Protein AF-A0A9W7ZGU9-F1 (afdb_monomer_lite)

Radius of gyration: 27.53 Å; chains: 1; bounding box: 118×55×58 Å

Secondary structure (DSSP, 8-state):
------------PPPPPTTPPPBSSSTT-B--HHHHHHHHHHHHHHTT--HHHHHHHHSGGGS-HHHHHHHHHHS-TTS-HHHHHHHHHHHH--HHHHHHHHHHHHT--PPTT--HHHHHHHHHHHHHHHT--TT-HHHHHHHHHHS-HHHHHHHHHHHHTTS-----HHHHHHHHTTSPPP---TTS---PPP-----------------

Structure (mmCIF, N/CA/C/O backbone):
data_AF-A0A9W7ZGU9-F1
#
_entry.id   AF-A0A9W7ZGU9-F1
#
loop_
_atom_site.group_PDB
_atom_site.id
_atom_site.type_symbol
_atom_site.label_atom_id
_atom_site.label_alt_id
_atom_site.label_comp_id
_atom_site.label_asym_id
_atom_site.label_entity_id
_atom_site.label_seq_id
_atom_site.pdbx_PDB_ins_code
_atom_site.Cartn_x
_atom_site.Cartn_y
_atom_site.Cartn_z
_atom_site.occupancy
_atom_site.B_iso_or_equiv
_atom_site.auth_seq_id
_atom_site.auth_comp_id
_atom_site.auth_asym_id
_atom_site.auth_atom_id
_atom_site.pdbx_PDB_model_num
ATOM 1 N N . MET A 1 1 ? 56.598 -22.691 -16.204 1.00 38.16 1 MET A N 1
ATOM 2 C CA . MET A 1 1 ? 56.227 -21.290 -15.918 1.00 38.16 1 MET A CA 1
ATOM 3 C C . MET A 1 1 ? 54.726 -21.185 -16.106 1.00 38.16 1 MET A C 1
ATOM 5 O O . MET A 1 1 ? 54.260 -21.088 -17.232 1.00 38.16 1 MET A O 1
ATOM 9 N N . SER A 1 2 ? 53.987 -21.353 -15.014 1.00 43.91 2 SER A N 1
ATOM 10 C CA . SER A 1 2 ? 52.523 -21.367 -14.991 1.00 43.91 2 SER A CA 1
ATOM 11 C C . SER A 1 2 ? 52.041 -20.054 -14.395 1.00 43.91 2 SER A C 1
ATOM 13 O O . SER A 1 2 ? 52.532 -19.663 -13.340 1.00 43.91 2 SER A O 1
ATOM 15 N N . GLY A 1 3 ? 51.098 -19.385 -15.054 1.00 39.81 3 GLY A N 1
ATOM 16 C CA . GLY A 1 3 ? 50.518 -18.153 -14.526 1.00 39.81 3 GLY A CA 1
ATOM 17 C C . GLY A 1 3 ? 49.767 -17.330 -15.563 1.00 39.81 3 GLY A C 1
ATOM 18 O O . GLY A 1 3 ? 50.104 -16.174 -15.778 1.00 39.81 3 GLY A O 1
ATOM 19 N N . GLN A 1 4 ? 48.755 -17.906 -16.210 1.00 38.16 4 GLN A N 1
ATOM 20 C CA . GLN A 1 4 ? 47.698 -17.115 -16.841 1.00 38.16 4 GLN A CA 1
ATOM 21 C C . GLN A 1 4 ? 46.359 -17.587 -16.287 1.00 38.16 4 GLN A C 1
ATOM 23 O O . GLN A 1 4 ? 45.779 -18.568 -16.740 1.00 38.16 4 GLN A O 1
ATOM 28 N N . SER A 1 5 ? 45.887 -16.897 -15.258 1.00 48.75 5 SER A N 1
ATOM 29 C CA . SER A 1 5 ? 44.493 -16.932 -14.846 1.00 48.75 5 SER A CA 1
ATOM 30 C C . SER A 1 5 ? 44.183 -15.580 -14.238 1.00 48.75 5 SER A C 1
ATOM 32 O O . SER A 1 5 ? 44.824 -15.223 -13.257 1.00 48.75 5 SER A O 1
ATOM 34 N N . GLN A 1 6 ? 43.268 -14.845 -14.871 1.00 45.31 6 GLN A N 1
ATOM 35 C CA . GLN A 1 6 ? 42.333 -13.874 -14.283 1.00 45.31 6 GLN A CA 1
ATOM 36 C C . GLN A 1 6 ? 41.963 -12.807 -15.315 1.00 45.31 6 GLN A C 1
ATOM 38 O O . GLN A 1 6 ? 42.408 -11.683 -15.209 1.00 45.31 6 GLN A O 1
ATOM 43 N N . TYR A 1 7 ? 41.121 -13.156 -16.290 1.00 40.16 7 TYR A N 1
ATOM 44 C CA . TYR A 1 7 ? 40.153 -12.218 -16.877 1.00 40.16 7 TYR A CA 1
ATOM 45 C C . TYR A 1 7 ? 38.968 -13.031 -17.409 1.00 40.16 7 TYR A C 1
ATOM 47 O O . TYR A 1 7 ? 38.786 -13.243 -18.604 1.00 40.16 7 TYR A O 1
ATOM 55 N N . ARG A 1 8 ? 38.161 -13.556 -16.486 1.00 41.88 8 ARG A N 1
ATOM 56 C CA . ARG A 1 8 ? 36.760 -13.899 -16.760 1.00 41.88 8 ARG A CA 1
ATOM 57 C C . ARG A 1 8 ? 35.913 -13.148 -15.753 1.00 41.88 8 ARG A C 1
ATOM 59 O O . ARG A 1 8 ? 35.371 -13.720 -14.814 1.00 41.88 8 ARG A O 1
ATOM 66 N N . GLU A 1 9 ? 35.831 -11.843 -15.956 1.00 44.09 9 GLU A N 1
ATOM 67 C CA . GLU A 1 9 ? 34.798 -11.031 -15.336 1.00 44.09 9 GLU A CA 1
ATOM 68 C C . GLU A 1 9 ? 33.494 -11.390 -16.051 1.00 44.09 9 GLU A C 1
ATOM 70 O O . GLU A 1 9 ? 33.166 -10.920 -17.140 1.00 44.09 9 GLU A O 1
ATOM 75 N N . THR A 1 10 ? 32.822 -12.407 -15.516 1.00 45.53 10 THR A N 1
ATOM 76 C CA . THR A 1 10 ? 31.547 -12.877 -16.038 1.00 45.53 10 THR A CA 1
ATOM 77 C C . THR A 1 10 ? 30.543 -11.743 -15.919 1.00 45.53 10 THR A C 1
ATOM 79 O O . THR A 1 10 ? 30.213 -11.335 -14.808 1.00 45.53 10 THR A O 1
ATOM 82 N N . ASN A 1 11 ? 30.043 -11.284 -17.065 1.00 45.62 11 ASN A N 1
ATOM 83 C CA . ASN A 1 11 ? 28.869 -10.437 -17.237 1.00 45.62 11 ASN A CA 1
ATOM 84 C C . ASN A 1 11 ? 27.633 -11.148 -16.635 1.00 45.62 11 ASN A C 1
ATOM 86 O O . ASN A 1 11 ? 26.812 -11.733 -17.345 1.00 45.62 11 ASN A O 1
ATOM 90 N N . ARG A 1 12 ? 27.563 -11.223 -15.299 1.00 57.84 12 ARG A N 1
ATOM 91 C CA . ARG A 1 12 ? 26.465 -11.842 -14.557 1.00 57.84 12 ARG A CA 1
ATOM 92 C C . ARG A 1 12 ? 25.283 -10.892 -14.634 1.00 57.84 12 ARG A C 1
ATOM 94 O O . ARG A 1 12 ? 25.155 -9.968 -13.841 1.00 57.84 12 ARG A O 1
ATOM 101 N N . ARG A 1 13 ? 24.418 -11.122 -15.621 1.00 69.50 13 ARG A N 1
ATOM 102 C CA . ARG A 1 13 ? 23.106 -10.478 -15.679 1.00 69.50 13 ARG A CA 1
ATOM 103 C C . ARG A 1 13 ? 22.379 -10.772 -14.370 1.00 69.50 13 ARG A C 1
ATOM 105 O O . ARG A 1 13 ? 22.168 -11.940 -14.050 1.00 69.50 13 ARG A O 1
ATOM 112 N N . VAL A 1 14 ? 21.975 -9.724 -13.653 1.00 78.25 14 VAL A N 1
ATOM 113 C CA . VAL A 1 14 ? 21.114 -9.868 -12.473 1.00 78.25 14 VAL A CA 1
ATOM 114 C C . VAL A 1 14 ? 19.851 -10.636 -12.897 1.00 78.25 14 VAL A C 1
ATOM 116 O O . VAL A 1 14 ? 19.245 -10.268 -13.921 1.00 78.25 14 VAL A O 1
ATOM 119 N N . PRO A 1 15 ? 19.501 -11.745 -12.218 1.00 84.12 15 PRO A N 1
ATOM 120 C CA . PRO A 1 15 ? 18.313 -12.524 -12.544 1.00 84.12 15 PRO A CA 1
ATOM 121 C C . PRO A 1 15 ? 17.050 -11.683 -12.333 1.00 84.12 15 PRO A C 1
ATOM 123 O O . PRO A 1 15 ? 17.063 -10.687 -11.616 1.00 84.12 15 PRO A O 1
ATOM 126 N N . VAL A 1 16 ? 15.956 -12.057 -12.996 1.00 85.75 16 VAL A N 1
ATOM 127 C CA . VAL A 1 16 ? 14.662 -11.400 -12.771 1.00 85.75 16 VAL A CA 1
ATOM 128 C C . VAL A 1 16 ? 14.192 -11.751 -11.356 1.00 85.75 16 VAL A C 1
ATOM 130 O O . VAL A 1 16 ? 14.119 -12.944 -11.050 1.00 85.75 16 VAL A O 1
ATOM 133 N N . PRO A 1 17 ? 13.869 -10.769 -10.495 1.00 87.69 17 PRO A N 1
ATOM 134 C CA . PRO A 1 17 ? 13.327 -11.066 -9.177 1.00 87.69 17 PRO A CA 1
ATOM 135 C C . PRO A 1 17 ? 12.013 -11.861 -9.287 1.00 87.69 17 PRO A C 1
ATOM 137 O O . PRO A 1 17 ? 11.159 -11.512 -10.104 1.00 87.69 17 PRO A O 1
ATOM 140 N N . PRO A 1 18 ? 11.816 -12.918 -8.480 1.00 80.56 18 PRO A N 1
ATOM 141 C CA . PRO A 1 18 ? 10.694 -13.845 -8.652 1.00 80.56 18 PRO A CA 1
ATOM 142 C C . PRO A 1 18 ? 9.321 -13.239 -8.317 1.00 80.56 18 PRO A C 1
ATOM 144 O O . PRO A 1 18 ? 8.311 -13.723 -8.812 1.00 80.56 18 PRO A O 1
ATOM 147 N N . ASN A 1 19 ? 9.276 -12.171 -7.512 1.00 86.44 19 ASN A N 1
ATOM 148 C CA . ASN A 1 19 ? 8.042 -11.605 -6.952 1.00 86.44 19 ASN A CA 1
ATOM 149 C C . ASN A 1 19 ? 7.784 -10.167 -7.424 1.00 86.44 19 ASN A C 1
ATOM 151 O O . ASN A 1 19 ? 7.419 -9.293 -6.635 1.00 86.44 19 ASN A O 1
ATOM 155 N N . LEU A 1 20 ? 8.022 -9.894 -8.707 1.00 92.12 20 LEU A N 1
ATOM 156 C CA . LEU A 1 20 ? 7.717 -8.585 -9.276 1.00 92.12 20 LEU A CA 1
ATOM 157 C C . LEU A 1 20 ? 6.193 -8.341 -9.310 1.00 92.12 20 LEU A C 1
ATOM 159 O O . LEU A 1 20 ? 5.450 -9.208 -9.777 1.00 92.12 20 LEU A O 1
ATOM 163 N N . PRO A 1 21 ? 5.707 -7.178 -8.834 1.00 93.88 21 PRO A N 1
ATOM 164 C CA . PRO A 1 21 ? 4.281 -6.865 -8.847 1.00 93.88 21 PRO A CA 1
ATOM 165 C C . PRO A 1 21 ? 3.776 -6.609 -10.271 1.00 93.88 21 PRO A C 1
ATOM 167 O O . PRO A 1 21 ? 4.529 -6.175 -11.140 1.00 93.88 21 PRO A O 1
ATOM 170 N N . ARG A 1 22 ? 2.474 -6.805 -10.494 1.00 93.88 22 ARG A N 1
ATOM 171 C CA . ARG A 1 22 ? 1.784 -6.416 -11.733 1.00 93.88 22 ARG A CA 1
ATOM 172 C C . ARG A 1 22 ? 0.993 -5.131 -11.516 1.00 93.88 22 ARG A C 1
ATOM 174 O O . ARG A 1 22 ? 0.320 -5.011 -10.495 1.00 93.88 22 ARG A O 1
ATOM 181 N N . PHE A 1 23 ? 1.037 -4.198 -12.462 1.00 91.88 23 PHE A N 1
ATOM 182 C CA . PHE A 1 23 ? 0.226 -2.978 -12.451 1.00 91.88 23 PHE A CA 1
ATOM 183 C C . PHE A 1 23 ? -0.976 -3.133 -13.381 1.00 91.88 23 PHE A C 1
ATOM 185 O O . PHE A 1 23 ? -0.783 -3.396 -14.558 1.00 91.88 23 PHE A O 1
ATOM 192 N N . CYS A 1 24 ? -2.204 -2.964 -12.887 1.00 84.44 24 CYS A N 1
ATOM 193 C CA . CYS A 1 24 ? -3.438 -2.964 -13.698 1.00 84.44 24 CYS A CA 1
ATOM 194 C C . CYS A 1 24 ? -3.658 -4.163 -14.660 1.00 84.44 24 CYS A C 1
ATOM 196 O O . CYS A 1 24 ? -4.519 -4.088 -15.534 1.00 84.44 24 CYS A O 1
ATOM 198 N N . GLU A 1 25 ? -2.921 -5.269 -14.506 1.00 83.38 25 GLU A N 1
ATOM 199 C CA . GLU A 1 25 ? -3.000 -6.459 -15.358 1.00 83.38 25 GLU A CA 1
ATOM 200 C C . GLU A 1 25 ? -3.038 -7.748 -14.524 1.00 83.38 25 GLU A C 1
ATOM 202 O O . GLU A 1 25 ? -2.087 -8.068 -13.807 1.00 83.38 25 GLU A O 1
ATOM 207 N N . GLY A 1 26 ? -4.134 -8.503 -14.635 1.00 78.12 26 GLY A N 1
ATOM 208 C CA . GLY A 1 26 ? -4.336 -9.770 -13.926 1.00 78.12 26 GLY A CA 1
ATOM 209 C C . GLY A 1 26 ? -5.133 -9.651 -12.621 1.00 78.12 26 GLY A C 1
ATOM 210 O O . GLY A 1 26 ? -5.511 -8.562 -12.187 1.00 78.12 26 GLY A O 1
ATOM 211 N N . GLN A 1 27 ? -5.418 -10.805 -12.014 1.00 72.38 27 GLN A N 1
ATOM 212 C CA . GLN A 1 27 ? -6.331 -10.935 -10.871 1.00 72.38 27 GLN A CA 1
ATOM 213 C C . GLN A 1 27 ? -5.770 -10.336 -9.567 1.00 72.38 27 GLN A C 1
ATOM 215 O O . GLN A 1 27 ? -6.539 -9.801 -8.775 1.00 72.38 27 GLN A O 1
ATOM 220 N N . ASP A 1 28 ? -4.442 -10.315 -9.410 1.00 80.25 28 ASP A N 1
ATOM 221 C CA . ASP A 1 28 ? -3.736 -9.785 -8.230 1.00 80.25 28 ASP A CA 1
ATOM 222 C C . ASP A 1 28 ? -2.943 -8.503 -8.536 1.00 80.25 28 ASP A C 1
ATOM 224 O O . ASP A 1 28 ? -1.902 -8.218 -7.935 1.00 80.25 28 ASP A O 1
ATOM 228 N N . CYS A 1 29 ? -3.399 -7.726 -9.522 1.00 85.12 29 CYS A N 1
ATOM 229 C CA . CYS A 1 29 ? -2.708 -6.507 -9.915 1.00 85.12 29 CYS A CA 1
ATOM 230 C C . CYS A 1 29 ? -2.888 -5.367 -8.909 1.00 85.12 29 CYS A C 1
ATOM 232 O O . CYS A 1 29 ? -3.947 -5.161 -8.312 1.00 85.12 29 CYS A O 1
ATOM 234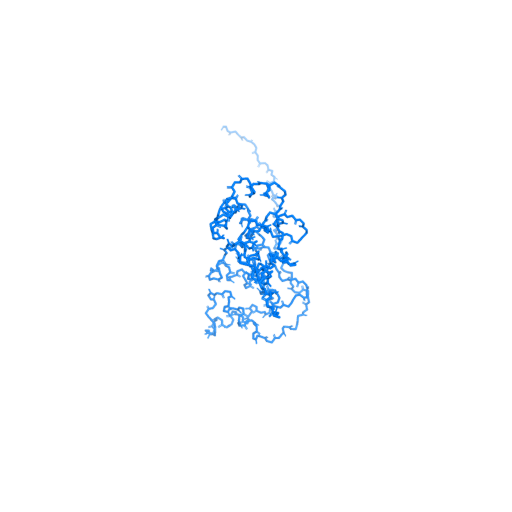 N N . VAL A 1 30 ? -1.835 -4.568 -8.766 1.00 87.00 30 VAL A N 1
ATOM 235 C CA . VAL A 1 30 ? -1.866 -3.315 -8.023 1.00 87.00 30 VAL A CA 1
ATOM 236 C C . VAL A 1 30 ? -2.431 -2.233 -8.936 1.00 87.00 30 VAL A C 1
ATOM 238 O O . VAL A 1 30 ? -1.942 -2.040 -10.049 1.00 87.00 30 VAL A O 1
ATOM 241 N N . LYS A 1 31 ? -3.472 -1.538 -8.475 1.00 84.69 31 LYS A N 1
ATOM 242 C CA . LYS A 1 31 ? -4.107 -0.436 -9.218 1.00 84.69 31 LYS A CA 1
ATOM 243 C C . LYS A 1 31 ? -3.562 0.930 -8.826 1.00 84.69 31 LYS A C 1
ATOM 245 O O . LYS A 1 31 ? -3.525 1.833 -9.650 1.00 84.69 31 LYS A O 1
ATOM 250 N N . ASP A 1 32 ? -3.143 1.067 -7.572 1.00 85.50 32 ASP A N 1
ATOM 251 C CA . ASP A 1 32 ? -2.556 2.302 -7.075 1.00 85.50 32 ASP A CA 1
ATOM 252 C C . ASP A 1 32 ? -1.087 2.419 -7.539 1.00 85.50 32 ASP A C 1
ATOM 254 O O . ASP A 1 32 ? -0.275 1.527 -7.256 1.00 85.50 32 ASP A O 1
ATOM 258 N N . PRO A 1 33 ? -0.713 3.487 -8.266 1.00 90.25 33 PRO A N 1
ATOM 259 C CA . PRO A 1 33 ? 0.638 3.634 -8.807 1.00 90.25 33 PRO A CA 1
ATOM 260 C C . PRO A 1 33 ? 1.698 3.827 -7.711 1.00 90.25 33 PRO A C 1
ATOM 262 O O . PRO A 1 33 ? 2.851 3.420 -7.887 1.00 90.25 33 PRO A O 1
ATOM 265 N N . THR A 1 34 ? 1.329 4.403 -6.564 1.00 89.88 34 THR A N 1
ATOM 266 C CA . THR A 1 34 ? 2.251 4.645 -5.444 1.00 89.88 34 THR A CA 1
ATOM 267 C C . THR A 1 34 ? 2.617 3.340 -4.741 1.00 89.88 34 THR A C 1
ATOM 269 O O . THR A 1 34 ? 3.797 3.072 -4.475 1.00 89.88 34 THR A O 1
ATOM 272 N N . GLU A 1 35 ? 1.621 2.501 -4.478 1.00 89.12 35 GLU A N 1
ATOM 273 C CA . GLU A 1 35 ? 1.773 1.173 -3.901 1.00 89.12 35 GLU A CA 1
ATOM 274 C C . GLU A 1 35 ? 2.528 0.251 -4.859 1.00 89.12 35 GLU A C 1
ATOM 276 O O . GLU A 1 35 ? 3.445 -0.465 -4.447 1.00 89.12 35 GLU A O 1
ATOM 281 N N . PHE A 1 36 ? 2.232 0.327 -6.160 1.00 93.75 36 PHE A N 1
ATOM 282 C CA . PHE A 1 36 ? 2.942 -0.441 -7.179 1.00 93.75 36 PHE A CA 1
ATOM 283 C C . PHE A 1 36 ? 4.452 -0.165 -7.146 1.00 93.75 36 PHE A C 1
ATOM 285 O O . PHE A 1 36 ? 5.241 -1.103 -7.011 1.00 93.75 36 PHE A O 1
ATOM 292 N N . PHE A 1 37 ? 4.873 1.107 -7.172 1.00 94.88 37 PHE A N 1
ATOM 293 C CA . PHE A 1 37 ? 6.296 1.467 -7.094 1.00 94.88 37 PHE A CA 1
ATOM 294 C C . PHE A 1 37 ? 6.943 1.080 -5.762 1.00 94.88 37 PHE A C 1
ATOM 296 O O . PHE A 1 37 ? 8.138 0.774 -5.715 1.00 94.88 37 PHE A O 1
ATOM 303 N N . THR A 1 38 ? 6.169 1.071 -4.677 1.00 94.00 38 THR A N 1
ATOM 304 C CA . THR A 1 38 ? 6.648 0.645 -3.358 1.00 94.00 38 THR A CA 1
ATOM 305 C C . THR A 1 38 ? 6.940 -0.855 -3.343 1.00 94.00 38 THR A C 1
ATOM 307 O O . THR A 1 38 ? 8.037 -1.257 -2.941 1.00 94.00 38 THR A O 1
ATOM 310 N N . ARG A 1 39 ? 6.024 -1.686 -3.856 1.00 94.56 39 ARG A N 1
ATOM 311 C CA . ARG A 1 39 ? 6.245 -3.135 -4.007 1.00 94.56 39 ARG A CA 1
ATOM 312 C C . ARG A 1 39 ? 7.356 -3.446 -4.999 1.00 94.56 39 ARG A C 1
ATOM 314 O O . ARG A 1 39 ? 8.201 -4.287 -4.713 1.00 94.56 39 ARG A O 1
ATOM 321 N N . PHE A 1 40 ? 7.395 -2.737 -6.124 1.00 95.94 40 PHE A N 1
ATOM 322 C CA . PHE A 1 40 ? 8.402 -2.931 -7.161 1.00 95.94 40 PHE A CA 1
ATOM 323 C C . PHE A 1 40 ? 9.808 -2.677 -6.612 1.00 95.94 40 PHE A C 1
ATOM 325 O O . PHE A 1 40 ? 10.676 -3.538 -6.725 1.00 95.94 40 PHE A O 1
ATOM 332 N N . ARG A 1 41 ? 10.013 -1.555 -5.905 1.00 95.50 41 ARG A N 1
ATOM 333 C CA . ARG A 1 41 ? 11.294 -1.251 -5.250 1.00 95.50 41 ARG A CA 1
ATOM 334 C C . ARG A 1 41 ? 11.703 -2.339 -4.257 1.00 95.50 41 ARG A C 1
ATOM 336 O O . ARG A 1 41 ? 12.857 -2.754 -4.257 1.00 95.50 41 ARG A O 1
ATOM 343 N N . ARG A 1 42 ? 10.771 -2.801 -3.415 1.00 94.94 42 ARG A N 1
ATOM 344 C CA . ARG A 1 42 ? 11.029 -3.877 -2.442 1.00 94.94 42 ARG A CA 1
ATOM 345 C C . ARG A 1 42 ? 11.437 -5.178 -3.135 1.00 94.94 42 ARG A C 1
ATOM 347 O O . ARG A 1 42 ? 12.380 -5.815 -2.686 1.00 94.94 42 ARG A O 1
ATOM 354 N N . ALA A 1 43 ? 10.771 -5.538 -4.232 1.00 94.56 43 ALA A N 1
ATOM 355 C CA . ALA A 1 43 ? 11.089 -6.734 -5.008 1.00 94.56 43 ALA A CA 1
ATOM 356 C C . ALA A 1 43 ? 12.474 -6.655 -5.671 1.00 94.56 43 ALA A C 1
ATOM 358 O O . ALA A 1 43 ? 13.190 -7.652 -5.683 1.00 94.56 43 ALA A O 1
ATOM 359 N N . LEU A 1 44 ? 12.873 -5.479 -6.173 1.00 93.69 44 LEU A N 1
ATOM 360 C CA . LEU A 1 44 ? 14.224 -5.268 -6.700 1.00 93.69 44 LEU A CA 1
ATOM 361 C C . LEU A 1 44 ? 15.288 -5.429 -5.609 1.00 93.69 44 LEU A C 1
ATOM 363 O O . LEU A 1 44 ? 16.207 -6.223 -5.777 1.00 93.69 44 LEU A O 1
ATOM 367 N N . ILE A 1 45 ? 15.111 -4.757 -4.466 1.00 93.25 45 ILE A N 1
ATOM 368 C CA . ILE A 1 45 ? 16.046 -4.841 -3.333 1.00 93.25 45 ILE A CA 1
ATOM 369 C C . ILE A 1 45 ? 16.158 -6.281 -2.816 1.00 93.25 45 ILE A C 1
ATOM 371 O O . ILE A 1 45 ? 17.259 -6.756 -2.573 1.00 93.25 45 ILE A O 1
ATOM 375 N N . ALA A 1 46 ? 15.037 -6.996 -2.689 1.00 91.44 46 ALA A N 1
ATOM 376 C CA . ALA A 1 46 ? 15.031 -8.393 -2.253 1.00 91.44 46 ALA A CA 1
ATOM 377 C C . ALA A 1 46 ? 15.708 -9.351 -3.252 1.00 91.44 46 ALA A C 1
ATOM 379 O O . ALA A 1 46 ? 16.087 -10.455 -2.874 1.00 91.44 46 ALA A O 1
ATOM 380 N N . GLY A 1 47 ? 15.827 -8.950 -4.520 1.00 89.31 47 GLY A N 1
ATOM 381 C CA . GLY A 1 47 ? 16.535 -9.685 -5.567 1.00 89.31 47 GLY A CA 1
ATOM 382 C C . GLY A 1 47 ? 17.957 -9.182 -5.827 1.00 89.31 47 GLY A C 1
ATOM 383 O O . GLY A 1 47 ? 18.472 -9.438 -6.914 1.00 89.31 47 GLY A O 1
ATOM 384 N N . ASP A 1 48 ? 18.550 -8.427 -4.893 1.00 88.75 48 ASP A N 1
ATOM 385 C CA . ASP A 1 48 ? 19.878 -7.803 -5.014 1.00 88.75 48 ASP A CA 1
ATOM 386 C C . ASP A 1 48 ? 20.042 -6.934 -6.279 1.00 88.75 48 ASP A C 1
ATOM 388 O O . ASP A 1 48 ? 21.133 -6.781 -6.835 1.00 88.75 48 ASP A O 1
ATOM 392 N N . ALA A 1 49 ? 18.939 -6.351 -6.756 1.00 90.56 49 ALA A N 1
ATOM 393 C CA . ALA A 1 49 ? 18.910 -5.445 -7.892 1.00 90.56 49 ALA A CA 1
ATOM 394 C C . ALA A 1 49 ? 18.762 -4.001 -7.404 1.00 90.56 49 ALA A C 1
ATOM 396 O O . ALA A 1 49 ? 17.750 -3.635 -6.806 1.00 90.56 49 ALA A O 1
ATOM 397 N N . ASP A 1 50 ? 19.748 -3.158 -7.710 1.00 91.31 50 ASP A N 1
ATOM 398 C CA . ASP A 1 50 ? 19.661 -1.721 -7.454 1.00 91.31 50 ASP A CA 1
ATOM 399 C C . ASP A 1 50 ? 18.520 -1.085 -8.284 1.00 91.31 50 ASP A C 1
ATOM 401 O O . ASP A 1 50 ? 18.562 -1.133 -9.523 1.00 91.31 50 ASP A O 1
ATOM 405 N N . PRO A 1 51 ? 17.498 -0.484 -7.640 1.00 93.06 51 PRO A N 1
ATOM 406 C CA . PRO A 1 51 ? 16.411 0.192 -8.335 1.00 93.06 51 PRO A CA 1
ATOM 407 C C . PRO A 1 51 ? 16.865 1.313 -9.2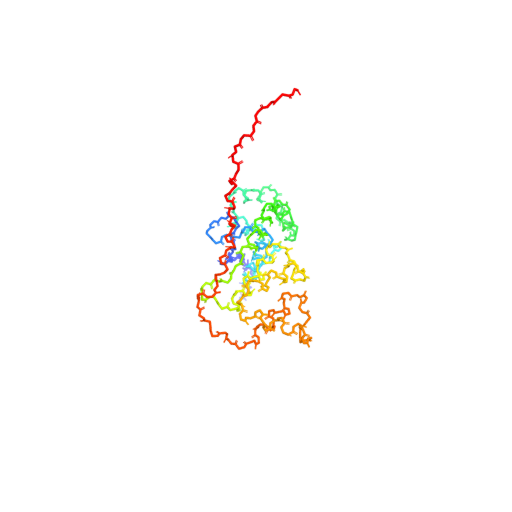65 1.00 93.06 51 PRO A C 1
ATOM 409 O O . PRO A 1 51 ? 16.236 1.489 -10.301 1.00 93.06 51 PRO A O 1
ATOM 412 N N . ASP A 1 52 ? 17.929 2.051 -8.947 1.00 93.06 52 ASP A N 1
ATOM 413 C CA . ASP A 1 52 ? 18.410 3.151 -9.792 1.00 93.06 52 ASP A CA 1
ATOM 414 C C . ASP A 1 52 ? 19.101 2.647 -11.068 1.00 93.06 52 ASP A C 1
ATOM 416 O O . ASP A 1 52 ? 19.143 3.359 -12.068 1.00 93.06 52 ASP A O 1
ATOM 420 N N . ILE A 1 53 ? 19.568 1.396 -11.072 1.00 90.44 53 ILE A N 1
ATOM 421 C CA . ILE A 1 53 ? 20.263 0.784 -12.214 1.00 90.44 53 ILE A CA 1
ATOM 422 C C . ILE A 1 53 ? 19.309 -0.066 -13.057 1.00 90.44 53 ILE A C 1
ATOM 424 O O . ILE A 1 53 ? 19.357 -0.043 -14.287 1.00 90.44 53 ILE A O 1
ATOM 428 N N . TYR A 1 54 ? 18.449 -0.857 -12.413 1.00 92.81 54 TYR A N 1
ATOM 429 C CA . TYR A 1 54 ? 17.736 -1.944 -13.086 1.00 92.81 54 TYR A CA 1
ATOM 430 C C . TYR A 1 54 ? 16.251 -1.687 -13.338 1.00 92.81 54 TYR A C 1
ATOM 432 O O . TYR A 1 54 ? 15.597 -2.524 -13.971 1.00 92.81 54 TYR A O 1
ATOM 440 N N . TRP A 1 55 ? 15.695 -0.551 -12.903 1.00 94.62 55 TRP A N 1
ATOM 441 C CA . TRP A 1 55 ? 14.271 -0.275 -13.104 1.00 94.62 55 TRP A CA 1
ATOM 442 C C . TRP A 1 55 ? 13.869 -0.337 -14.579 1.00 94.62 55 TRP A C 1
ATOM 444 O O . TRP A 1 55 ? 12.852 -0.944 -14.888 1.00 94.62 55 TRP A O 1
ATOM 454 N N . ALA A 1 56 ? 14.673 0.206 -15.500 1.00 93.69 56 ALA A N 1
ATOM 455 C CA . ALA A 1 56 ? 14.315 0.282 -16.920 1.00 93.69 56 ALA A CA 1
ATOM 456 C C . ALA A 1 56 ? 14.177 -1.104 -17.565 1.00 93.69 56 ALA A C 1
ATOM 458 O O . ALA A 1 56 ? 13.409 -1.286 -18.503 1.00 93.69 56 ALA A O 1
ATOM 459 N N . ARG A 1 57 ? 14.882 -2.103 -17.022 1.00 93.00 57 ARG A N 1
ATOM 460 C CA . ARG A 1 57 ? 14.801 -3.496 -17.468 1.00 93.00 57 ARG A CA 1
ATOM 461 C C . ARG A 1 57 ? 13.589 -4.225 -16.891 1.00 93.00 57 ARG A C 1
ATOM 463 O O . ARG A 1 57 ? 13.010 -5.068 -17.570 1.00 93.00 57 ARG A O 1
ATOM 470 N N . PHE A 1 58 ? 13.242 -3.962 -15.632 1.00 94.62 58 PHE A N 1
ATOM 471 C CA . PHE A 1 58 ? 12.214 -4.726 -14.919 1.00 94.62 58 PHE A CA 1
ATOM 472 C C . PHE A 1 58 ? 10.842 -4.046 -14.890 1.00 94.62 58 PHE A C 1
ATOM 474 O O . PHE A 1 58 ? 9.835 -4.718 -14.713 1.00 94.62 58 PHE A O 1
ATOM 481 N N . LEU A 1 59 ? 10.761 -2.734 -15.075 1.00 94.62 59 LEU A N 1
ATOM 482 C CA . LEU A 1 59 ? 9.492 -2.013 -15.045 1.00 94.62 59 LEU A CA 1
ATOM 483 C C . LEU A 1 59 ? 8.579 -2.382 -16.234 1.00 94.62 59 LEU A C 1
ATOM 485 O O . LEU A 1 59 ? 7.406 -2.652 -15.980 1.00 94.62 59 LEU A O 1
ATOM 489 N N . PRO A 1 60 ? 9.069 -2.495 -17.491 1.00 94.94 60 PRO A N 1
ATOM 490 C CA . PRO A 1 60 ? 8.220 -2.847 -18.636 1.00 94.94 60 PRO A CA 1
ATOM 491 C C . PRO A 1 60 ? 7.552 -4.222 -18.515 1.00 94.94 60 PRO A C 1
ATOM 493 O O . PRO A 1 60 ? 6.427 -4.402 -18.963 1.00 94.94 60 PRO A O 1
ATOM 496 N N . ILE A 1 61 ? 8.196 -5.189 -17.850 1.00 93.81 61 ILE A N 1
ATOM 497 C CA . ILE A 1 61 ? 7.620 -6.531 -17.650 1.00 93.81 61 ILE A CA 1
ATOM 498 C C . ILE A 1 61 ? 6.536 -6.573 -16.567 1.00 93.81 61 ILE A C 1
ATOM 500 O O . ILE A 1 61 ? 5.860 -7.591 -16.440 1.00 93.81 61 ILE A O 1
ATOM 504 N N . CYS A 1 62 ? 6.382 -5.506 -15.780 1.00 94.31 62 CYS A N 1
ATOM 505 C CA . CYS A 1 62 ? 5.429 -5.413 -14.672 1.00 94.31 62 CYS A CA 1
ATOM 506 C C . CYS A 1 62 ? 4.119 -4.710 -15.056 1.00 94.31 62 CYS A C 1
ATOM 508 O O . CYS A 1 62 ? 3.221 -4.601 -14.223 1.00 94.31 62 CYS A O 1
ATOM 510 N N . VAL A 1 63 ? 4.012 -4.195 -16.281 1.00 93.31 63 VAL A N 1
ATOM 511 C CA . VAL A 1 63 ? 2.924 -3.314 -16.722 1.00 93.31 63 VAL A CA 1
ATOM 512 C C . VAL A 1 63 ? 2.322 -3.810 -18.051 1.00 93.31 63 VAL A C 1
ATOM 514 O O . VAL A 1 63 ? 2.998 -4.530 -18.784 1.00 93.31 63 VAL A O 1
ATOM 517 N N . PRO A 1 64 ? 1.090 -3.397 -18.408 1.00 92.38 64 PRO A N 1
ATOM 518 C CA . PRO A 1 64 ? 0.481 -3.696 -19.699 1.00 92.38 64 PRO A CA 1
ATOM 519 C C . PRO A 1 64 ? 1.351 -3.224 -20.865 1.00 92.38 64 PRO A C 1
ATOM 521 O O . PRO A 1 64 ? 2.018 -2.191 -20.771 1.00 92.38 64 PRO A O 1
ATOM 524 N N . SER A 1 65 ? 1.255 -3.907 -22.006 1.00 90.94 65 SER A N 1
ATOM 525 C CA . SER A 1 65 ? 2.058 -3.634 -23.212 1.00 90.94 65 SER A CA 1
ATOM 526 C C . SER A 1 65 ? 2.054 -2.165 -23.664 1.00 90.94 65 SER A C 1
ATOM 528 O O . SER A 1 65 ? 3.089 -1.633 -24.067 1.00 90.94 65 SER A O 1
ATOM 530 N N . VAL A 1 66 ? 0.915 -1.475 -23.547 1.00 88.06 66 VAL A N 1
ATOM 531 C CA . VAL A 1 66 ? 0.782 -0.045 -23.880 1.00 88.06 66 VAL A CA 1
ATOM 532 C C . VAL A 1 66 ? 1.642 0.830 -22.960 1.00 88.06 66 VAL A C 1
ATOM 534 O O . VAL A 1 66 ? 2.293 1.769 -23.418 1.00 88.06 66 VAL A O 1
ATOM 537 N N . ILE A 1 67 ? 1.674 0.515 -21.663 1.00 91.06 67 ILE A N 1
ATOM 538 C CA . ILE A 1 67 ? 2.481 1.237 -20.673 1.00 91.06 67 ILE A CA 1
ATOM 539 C C . ILE A 1 67 ? 3.959 0.867 -20.837 1.00 91.06 67 ILE A C 1
ATOM 541 O O . ILE A 1 67 ? 4.801 1.759 -20.800 1.00 91.06 67 ILE A O 1
ATOM 545 N N . ALA A 1 68 ? 4.273 -0.406 -21.095 1.00 93.56 68 ALA A N 1
ATOM 546 C CA . ALA A 1 68 ? 5.632 -0.868 -21.379 1.00 93.56 68 ALA A CA 1
ATOM 547 C C . ALA A 1 68 ? 6.239 -0.112 -22.571 1.00 93.56 68 ALA A C 1
ATOM 549 O O . ALA A 1 68 ? 7.307 0.480 -22.451 1.00 93.56 68 ALA A O 1
ATOM 550 N N . THR A 1 69 ? 5.487 -0.013 -23.671 1.00 93.06 69 THR A N 1
ATOM 551 C CA . THR A 1 69 ? 5.891 0.745 -24.865 1.00 93.06 69 THR A CA 1
ATOM 552 C C . THR A 1 69 ? 6.136 2.217 -24.535 1.00 93.06 69 THR A C 1
ATOM 554 O O . THR A 1 69 ? 7.102 2.817 -25.006 1.00 93.06 69 THR A O 1
ATOM 557 N N . TRP A 1 70 ? 5.280 2.832 -23.713 1.00 93.38 70 TRP A N 1
ATOM 558 C CA . TRP A 1 70 ? 5.485 4.213 -23.272 1.00 93.38 70 TRP A CA 1
ATOM 559 C C . TRP A 1 70 ? 6.783 4.369 -22.467 1.00 93.38 70 TRP A C 1
ATOM 561 O O . TRP A 1 70 ? 7.540 5.298 -22.742 1.00 93.38 70 TRP A O 1
ATOM 571 N N . ILE A 1 71 ? 7.073 3.455 -21.537 1.00 92.88 71 ILE A N 1
ATOM 572 C CA . ILE A 1 71 ? 8.318 3.471 -20.755 1.00 92.88 71 ILE A CA 1
ATOM 573 C C . ILE A 1 71 ? 9.526 3.368 -21.688 1.00 92.88 71 ILE A C 1
ATOM 575 O O . ILE A 1 71 ? 10.411 4.215 -21.640 1.00 92.88 71 ILE A O 1
ATOM 579 N N . GLU A 1 72 ? 9.539 2.372 -22.571 1.00 92.81 72 GLU A N 1
ATOM 580 C CA . GLU A 1 72 ? 10.674 2.079 -23.454 1.00 92.81 72 GLU A CA 1
ATOM 581 C C . GLU A 1 72 ? 10.943 3.190 -24.480 1.00 92.81 72 GLU A C 1
ATOM 583 O O . GLU A 1 72 ? 12.079 3.377 -24.908 1.00 92.81 72 GLU A O 1
ATOM 588 N N . THR A 1 73 ? 9.915 3.947 -24.874 1.00 91.44 73 THR A N 1
ATOM 589 C CA . THR A 1 73 ? 10.036 4.996 -25.903 1.00 91.44 73 THR A CA 1
ATOM 590 C C . THR A 1 73 ? 10.198 6.406 -25.346 1.00 91.44 73 THR A C 1
ATOM 592 O O . THR A 1 73 ? 10.671 7.291 -26.062 1.00 91.44 73 THR A O 1
ATOM 595 N N . ARG A 1 74 ? 9.763 6.665 -24.107 1.00 88.38 74 ARG A N 1
ATOM 596 C CA . ARG A 1 74 ? 9.705 8.024 -23.536 1.00 88.38 74 ARG A CA 1
ATOM 597 C C . ARG A 1 74 ? 10.530 8.199 -22.271 1.00 88.38 74 ARG A C 1
ATOM 599 O O . ARG A 1 74 ? 10.768 9.345 -21.889 1.00 88.38 74 ARG A O 1
ATOM 606 N N . CYS A 1 75 ? 10.937 7.119 -21.614 1.00 89.94 75 CYS A N 1
ATOM 607 C CA . CYS A 1 75 ? 11.736 7.190 -20.402 1.00 89.94 75 CYS A CA 1
ATOM 608 C C . CYS A 1 75 ? 13.188 6.829 -20.711 1.00 89.94 75 CYS A C 1
ATOM 610 O O . CYS A 1 75 ? 13.481 5.816 -21.336 1.00 89.94 75 CYS A O 1
ATOM 612 N N . ASP A 1 76 ? 14.102 7.675 -20.257 1.00 89.75 76 ASP A N 1
ATOM 613 C CA . ASP A 1 76 ? 15.535 7.449 -20.408 1.00 89.75 76 ASP A CA 1
ATOM 614 C C . ASP A 1 76 ? 16.027 6.553 -19.267 1.00 89.75 76 ASP A C 1
ATOM 616 O O . ASP A 1 76 ? 15.789 6.855 -18.096 1.00 89.75 76 ASP A O 1
ATOM 620 N N . SER A 1 77 ? 16.724 5.464 -19.599 1.00 88.88 77 SER A N 1
ATOM 621 C CA . SER A 1 77 ? 17.256 4.500 -18.629 1.00 88.88 77 SER A CA 1
ATOM 622 C C . SER A 1 77 ? 18.276 5.095 -17.652 1.00 88.88 77 SER A C 1
ATOM 624 O O . SER A 1 77 ? 18.553 4.477 -16.632 1.00 88.88 77 SER A O 1
ATOM 626 N N . SER A 1 78 ? 18.834 6.274 -17.945 1.00 89.88 78 SER A N 1
ATOM 627 C CA . SER A 1 78 ? 19.726 7.013 -17.042 1.00 89.88 78 SER A CA 1
ATOM 628 C C . SER A 1 78 ? 18.993 7.771 -15.929 1.00 89.88 78 SER A C 1
ATOM 630 O O . SER A 1 78 ? 19.629 8.327 -15.032 1.00 89.88 78 SER A O 1
ATOM 632 N N . TRP A 1 79 ? 17.659 7.845 -15.974 1.00 93.38 79 TRP A N 1
ATOM 633 C CA . TRP A 1 79 ? 16.895 8.509 -14.924 1.00 93.38 79 TRP A CA 1
ATOM 634 C C . TRP A 1 79 ? 16.981 7.752 -13.604 1.00 93.38 79 TRP A C 1
ATOM 636 O O . TRP A 1 79 ? 16.924 6.525 -13.566 1.00 93.38 79 TRP A O 1
ATOM 646 N N . SER A 1 80 ? 17.016 8.515 -12.511 1.00 94.38 80 SER A N 1
ATOM 647 C CA . 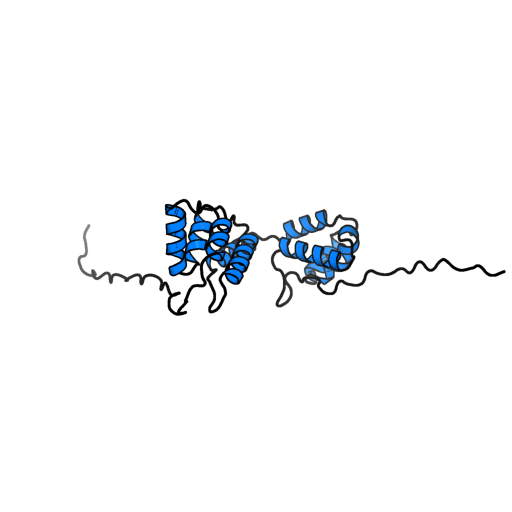SER A 1 80 ? 16.887 7.944 -11.177 1.00 94.38 80 SER A CA 1
ATOM 648 C C . SER A 1 80 ? 15.519 7.298 -10.984 1.00 94.38 80 SER A C 1
ATOM 650 O O . SER A 1 80 ? 14.499 7.751 -11.523 1.00 94.38 80 SER A O 1
ATOM 652 N N . PHE A 1 81 ? 15.486 6.284 -10.127 1.00 94.12 81 PHE A N 1
ATOM 653 C CA . PHE A 1 81 ? 14.275 5.586 -9.729 1.00 94.12 81 PHE A CA 1
ATOM 654 C C . PHE A 1 81 ? 13.221 6.556 -9.174 1.00 94.12 81 PHE A C 1
ATOM 656 O O . PHE A 1 81 ? 12.033 6.462 -9.483 1.00 94.12 81 PHE A O 1
ATOM 663 N N . THR A 1 82 ? 13.659 7.552 -8.401 1.00 94.88 82 THR A N 1
ATOM 664 C CA . THR A 1 82 ? 12.792 8.609 -7.861 1.00 94.88 82 THR A CA 1
ATOM 665 C C . THR A 1 82 ? 12.127 9.430 -8.965 1.00 94.88 82 THR A C 1
ATOM 667 O O . THR A 1 82 ? 10.939 9.745 -8.869 1.00 94.88 82 THR A O 1
ATOM 670 N N . LYS A 1 83 ? 12.863 9.761 -10.033 1.00 94.69 83 LYS A N 1
ATOM 671 C CA . LYS A 1 83 ? 12.331 10.548 -11.150 1.00 94.69 83 LYS A CA 1
ATOM 672 C C . LYS A 1 83 ? 11.278 9.767 -11.930 1.00 94.69 83 LYS A C 1
ATOM 674 O O . LYS A 1 83 ? 10.196 10.303 -12.170 1.00 94.69 83 LYS A O 1
ATOM 679 N N . ILE A 1 84 ? 11.561 8.513 -12.294 1.00 94.94 84 ILE A N 1
ATOM 680 C CA . ILE A 1 84 ? 10.583 7.686 -13.01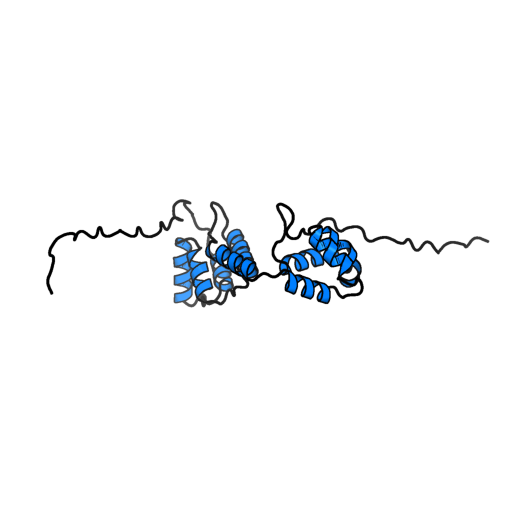6 1.00 94.94 84 ILE A CA 1
ATOM 681 C C . ILE A 1 84 ? 9.349 7.402 -12.157 1.00 94.94 84 ILE A C 1
ATOM 683 O O . ILE A 1 84 ? 8.233 7.508 -12.660 1.00 94.94 84 ILE A O 1
ATOM 687 N N . ARG A 1 85 ? 9.526 7.147 -10.853 1.00 95.06 85 ARG A N 1
ATOM 688 C CA . ARG A 1 85 ? 8.417 6.987 -9.905 1.00 95.06 85 ARG A CA 1
ATOM 689 C C . ARG A 1 85 ? 7.487 8.193 -9.937 1.00 95.06 85 ARG A C 1
ATOM 691 O O . ARG A 1 85 ? 6.281 8.014 -10.053 1.00 95.06 85 ARG A O 1
ATOM 698 N N . LYS A 1 86 ? 8.039 9.407 -9.852 1.00 93.50 86 LYS A N 1
ATOM 699 C CA . LYS A 1 86 ? 7.240 10.636 -9.884 1.00 93.50 86 LYS A CA 1
ATOM 700 C C . LYS A 1 86 ? 6.447 10.757 -11.187 1.00 93.50 86 LYS A C 1
ATOM 702 O O . LYS A 1 86 ? 5.237 10.892 -11.135 1.00 93.50 86 LYS A O 1
ATOM 707 N N . ILE A 1 87 ? 7.111 10.634 -12.338 1.00 92.44 87 ILE A N 1
ATOM 708 C CA . ILE A 1 87 ? 6.457 10.752 -13.655 1.00 92.44 87 ILE A CA 1
ATOM 709 C C . ILE A 1 87 ? 5.357 9.699 -13.833 1.00 92.44 87 ILE A C 1
ATOM 711 O O . ILE A 1 87 ? 4.314 9.983 -14.417 1.00 92.44 87 ILE A O 1
ATOM 715 N N . PHE A 1 88 ? 5.586 8.479 -13.347 1.00 92.62 88 PHE A N 1
ATOM 716 C CA . PHE A 1 88 ? 4.598 7.412 -13.420 1.00 92.62 88 PHE A CA 1
ATOM 717 C C . PHE A 1 88 ? 3.381 7.709 -12.541 1.00 92.62 88 PHE A C 1
ATOM 719 O O . PHE A 1 88 ? 2.255 7.587 -13.015 1.00 92.62 88 PHE A O 1
ATOM 726 N N . ILE A 1 89 ? 3.599 8.115 -11.287 1.00 91.31 89 ILE A N 1
ATOM 727 C CA . ILE A 1 89 ? 2.515 8.496 -10.375 1.00 91.31 89 ILE A CA 1
ATOM 728 C C . ILE A 1 89 ? 1.745 9.678 -10.967 1.00 91.31 89 ILE A C 1
ATOM 730 O O . ILE A 1 89 ? 0.549 9.551 -11.162 1.00 91.31 89 ILE A O 1
ATOM 734 N N . ASP A 1 90 ? 2.409 10.753 -11.391 1.00 89.06 90 ASP A N 1
ATOM 735 C CA . ASP A 1 90 ? 1.742 11.926 -11.978 1.00 89.06 90 ASP A CA 1
ATOM 736 C C . ASP A 1 90 ? 0.900 11.574 -13.225 1.00 89.06 90 ASP A C 1
ATOM 738 O O . ASP A 1 90 ? -0.089 12.237 -13.528 1.00 89.06 90 ASP A O 1
ATOM 742 N N . ARG A 1 91 ? 1.284 10.529 -13.972 1.00 86.88 91 ARG A N 1
ATOM 743 C CA . ARG A 1 91 ? 0.570 10.077 -15.176 1.00 86.88 91 ARG A CA 1
ATOM 744 C C . ARG A 1 91 ? -0.628 9.176 -14.877 1.00 86.88 91 ARG A C 1
ATOM 746 O O . ARG A 1 91 ? -1.580 9.179 -15.658 1.00 86.88 91 ARG A O 1
ATOM 753 N N . PHE A 1 92 ? -0.543 8.350 -13.837 1.00 85.00 92 PHE A N 1
ATOM 754 C CA . PHE A 1 92 ? -1.500 7.269 -13.580 1.00 85.00 92 PHE A CA 1
ATOM 755 C C . PHE A 1 92 ? -2.236 7.388 -12.239 1.00 85.00 92 PHE A C 1
ATOM 757 O O . PHE A 1 92 ? -3.128 6.582 -11.981 1.00 85.00 92 PHE A O 1
ATOM 764 N N . ASP A 1 93 ? -1.897 8.366 -11.397 1.00 81.06 93 ASP A N 1
ATOM 765 C CA . ASP A 1 93 ? -2.673 8.723 -10.209 1.00 81.06 93 ASP A CA 1
ATOM 766 C C . ASP A 1 93 ? -3.949 9.414 -10.693 1.00 81.06 93 ASP A C 1
ATOM 768 O O . ASP A 1 93 ? -3.912 10.483 -11.301 1.00 81.06 93 ASP A O 1
ATOM 772 N N . ASN A 1 94 ? -5.085 8.743 -10.518 1.00 69.69 94 ASN A N 1
ATOM 773 C CA . ASN A 1 94 ? -6.376 9.232 -10.974 1.00 69.69 94 ASN A CA 1
ATOM 774 C C . ASN A 1 94 ? -7.178 9.727 -9.763 1.00 69.69 94 ASN A C 1
ATOM 776 O O . ASN A 1 94 ? -7.364 9.014 -8.776 1.00 69.69 94 ASN A O 1
ATOM 780 N N . GLU A 1 95 ? -7.732 10.933 -9.836 1.00 60.91 95 GLU A N 1
ATOM 781 C CA . GLU A 1 95 ? -8.653 11.426 -8.805 1.00 60.91 95 GLU A CA 1
ATOM 782 C C . GLU A 1 95 ? -9.872 10.498 -8.645 1.00 60.91 95 GLU A C 1
ATOM 784 O O . GLU A 1 95 ? -10.344 10.272 -7.531 1.00 60.91 95 GLU A O 1
ATOM 789 N N . LEU A 1 96 ? -10.316 9.850 -9.729 1.00 58.47 96 LEU A N 1
ATOM 790 C CA . LEU A 1 96 ? -11.381 8.845 -9.690 1.00 58.47 96 LEU A CA 1
ATOM 791 C C . LEU A 1 96 ? -10.973 7.583 -8.917 1.00 58.47 96 LEU A C 1
ATOM 793 O O . LEU A 1 96 ? -11.813 7.017 -8.219 1.00 58.47 96 LEU A O 1
ATOM 797 N N . SER A 1 97 ? -9.698 7.164 -8.961 1.00 69.69 97 SER A N 1
ATOM 798 C CA . SER A 1 97 ? -9.239 6.042 -8.125 1.00 69.69 97 SER A CA 1
ATOM 799 C C . SER A 1 97 ? -9.197 6.420 -6.649 1.00 69.69 97 SER A C 1
ATOM 801 O O . SER A 1 97 ? -9.463 5.572 -5.801 1.00 69.69 97 SER A O 1
ATOM 803 N N . THR A 1 98 ? -8.950 7.696 -6.338 1.00 72.75 98 THR A N 1
ATOM 804 C CA . THR A 1 98 ? -9.049 8.210 -4.965 1.00 72.75 98 THR A CA 1
ATOM 805 C C . THR A 1 98 ? -10.508 8.235 -4.493 1.00 72.75 98 THR A C 1
ATOM 807 O O . THR A 1 98 ? -10.803 7.755 -3.402 1.00 72.75 98 THR A O 1
ATOM 810 N N . ALA A 1 99 ? -11.450 8.696 -5.322 1.00 75.81 99 ALA A N 1
ATOM 811 C CA . ALA A 1 99 ? -12.878 8.680 -4.988 1.00 75.81 99 ALA A CA 1
ATOM 812 C C . ALA A 1 99 ? -13.421 7.253 -4.778 1.00 75.81 99 ALA A C 1
ATOM 814 O O . ALA A 1 99 ? -14.154 7.000 -3.819 1.00 75.81 99 ALA A O 1
ATOM 815 N N . ASP A 1 100 ? -13.025 6.296 -5.622 1.00 81.25 100 ASP A N 1
ATOM 816 C CA . ASP A 1 100 ? -13.377 4.884 -5.441 1.00 81.25 100 ASP A CA 1
ATOM 817 C C . ASP A 1 100 ? -12.731 4.269 -4.193 1.00 81.25 100 ASP A C 1
ATOM 819 O O . ASP A 1 100 ? -13.370 3.461 -3.511 1.00 81.25 100 ASP A O 1
ATOM 823 N N . ALA A 1 101 ? -11.497 4.661 -3.858 1.00 81.88 101 ALA A N 1
ATOM 824 C CA . ALA A 1 101 ? -10.836 4.242 -2.626 1.00 81.88 101 ALA A CA 1
ATOM 825 C C . ALA A 1 101 ? -11.569 4.778 -1.386 1.00 81.88 101 ALA A C 1
ATOM 827 O O . ALA A 1 101 ? -11.850 4.003 -0.474 1.00 81.88 101 ALA A O 1
ATOM 828 N N . ILE A 1 102 ? -11.977 6.052 -1.388 1.00 86.38 102 ILE A N 1
ATOM 829 C CA . ILE A 1 102 ? -12.787 6.658 -0.318 1.00 86.38 102 ILE A CA 1
ATOM 830 C C . ILE A 1 102 ? -14.145 5.953 -0.197 1.00 86.38 102 ILE A C 1
ATOM 832 O O . ILE A 1 102 ? -14.571 5.592 0.901 1.00 86.38 102 ILE A O 1
ATOM 836 N N . ARG A 1 103 ? -14.826 5.695 -1.320 1.00 86.25 103 ARG A N 1
ATOM 837 C CA . ARG A 1 103 ? -16.102 4.961 -1.322 1.00 86.25 103 ARG A CA 1
ATOM 838 C C . ARG A 1 103 ? -15.941 3.550 -0.756 1.00 86.25 103 ARG A C 1
ATOM 840 O O . ARG A 1 103 ? -16.777 3.100 0.025 1.00 86.25 103 ARG A O 1
ATOM 847 N N . SER A 1 104 ? -14.863 2.865 -1.128 1.00 85.44 104 SER A N 1
ATOM 848 C CA . SER A 1 104 ? -14.540 1.526 -0.624 1.00 85.44 104 SER A CA 1
ATOM 849 C C . SER A 1 104 ? -14.194 1.545 0.866 1.00 85.44 104 SER A C 1
ATOM 851 O O . SER A 1 104 ? -14.586 0.630 1.588 1.00 85.44 104 SER A O 1
ATOM 853 N N . PHE A 1 105 ? -13.517 2.597 1.336 1.00 92.12 105 PHE A N 1
ATOM 854 C CA . PHE A 1 105 ? -13.217 2.809 2.749 1.00 92.12 105 PHE A CA 1
ATOM 855 C C . PHE A 1 105 ? -14.500 2.909 3.583 1.00 92.12 105 PHE A C 1
ATO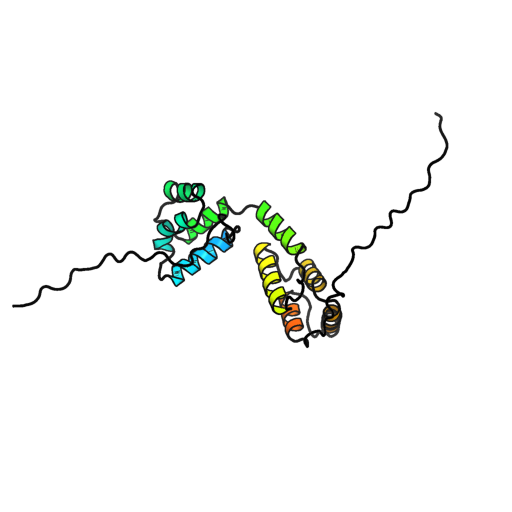M 857 O O . PHE A 1 105 ? -14.678 2.130 4.514 1.00 92.12 105 PHE A O 1
ATOM 864 N N . TYR A 1 106 ? -15.460 3.758 3.205 1.00 90.88 106 TYR A N 1
ATOM 865 C CA . TYR A 1 106 ? -16.716 3.892 3.963 1.00 90.88 106 TYR A CA 1
ATOM 866 C C . TYR A 1 106 ? -17.647 2.666 3.877 1.00 90.88 106 TYR A C 1
ATOM 868 O O . TYR A 1 106 ? -18.552 2.495 4.704 1.00 90.88 106 TYR A O 1
ATOM 876 N N . ALA A 1 107 ? -17.409 1.772 2.916 1.00 89.75 107 ALA A N 1
ATOM 877 C CA . ALA A 1 107 ? -18.091 0.484 2.809 1.00 89.75 107 ALA A CA 1
ATOM 878 C C . ALA A 1 107 ? -17.456 -0.619 3.678 1.00 89.75 107 ALA A C 1
ATOM 880 O O . ALA A 1 107 ? -18.004 -1.721 3.760 1.00 89.75 107 ALA A O 1
ATOM 881 N N . ILE A 1 108 ? -16.311 -0.362 4.323 1.00 90.94 108 ILE A N 1
ATOM 882 C CA . ILE A 1 108 ? -15.612 -1.374 5.112 1.00 90.94 108 ILE A CA 1
ATOM 883 C C . ILE A 1 108 ? -16.451 -1.793 6.323 1.00 90.94 108 ILE A C 1
ATOM 885 O O . ILE A 1 108 ? -16.961 -0.962 7.067 1.00 90.94 108 ILE A O 1
ATOM 889 N N . ARG A 1 109 ? -16.617 -3.098 6.525 1.00 88.62 109 ARG A N 1
ATOM 890 C CA . ARG A 1 109 ? -17.259 -3.692 7.707 1.00 88.62 109 ARG A CA 1
ATOM 891 C C . ARG A 1 109 ? -16.470 -4.914 8.147 1.00 88.62 109 ARG A C 1
ATOM 893 O O . ARG A 1 109 ? -15.735 -5.476 7.324 1.00 88.62 109 ARG A O 1
ATOM 900 N N . ILE A 1 110 ? -16.615 -5.318 9.408 1.00 87.62 110 ILE A N 1
ATOM 901 C CA . ILE A 1 110 ? -16.068 -6.589 9.891 1.00 87.62 110 ILE A CA 1
ATOM 902 C C . ILE A 1 110 ? -16.737 -7.743 9.127 1.00 87.62 110 ILE A C 1
ATOM 904 O O . ILE A 1 110 ? -17.949 -7.736 8.899 1.00 87.62 110 ILE A O 1
ATOM 908 N N . LYS A 1 111 ? -15.949 -8.701 8.639 1.00 87.88 111 LYS A N 1
ATOM 909 C CA . LYS A 1 111 ? -16.459 -9.864 7.899 1.00 87.88 111 LYS A CA 1
ATOM 910 C C . LYS A 1 111 ? -16.857 -10.978 8.866 1.00 87.88 111 LYS A C 1
ATOM 912 O O . LYS A 1 111 ? -16.366 -11.063 9.989 1.00 87.88 111 LYS A O 1
ATOM 917 N N . HIS A 1 112 ? -17.713 -11.890 8.405 1.00 82.44 112 HIS A N 1
ATOM 918 C CA . HIS A 1 112 ? -18.069 -13.075 9.185 1.00 82.44 112 HIS A CA 1
ATOM 919 C C . HIS A 1 112 ? -16.809 -13.892 9.527 1.00 82.44 112 HIS A C 1
ATOM 921 O O . HIS A 1 112 ? -16.063 -14.268 8.623 1.00 82.44 112 HIS A O 1
ATOM 927 N N . ARG A 1 113 ? -16.603 -14.176 10.823 1.00 82.75 113 ARG A N 1
ATOM 928 C CA . ARG A 1 113 ? -15.435 -14.890 11.391 1.00 82.75 113 ARG A CA 1
ATOM 929 C C . ARG A 1 113 ? -14.082 -14.186 11.234 1.00 82.75 113 ARG A C 1
ATOM 931 O O . ARG A 1 113 ? -13.053 -14.813 11.465 1.00 82.75 113 ARG A O 1
ATOM 938 N N . GLU A 1 114 ? -14.061 -12.917 10.849 1.00 84.50 114 GLU A N 1
ATOM 939 C CA . GLU A 1 114 ? -12.828 -12.132 10.857 1.00 84.50 114 GLU A CA 1
ATOM 940 C C . GLU A 1 114 ? -12.435 -11.790 12.294 1.00 84.50 114 GLU A C 1
ATOM 942 O O . GLU A 1 114 ? -13.288 -11.438 13.112 1.00 84.50 114 GLU A O 1
ATOM 947 N N . THR A 1 115 ? -11.147 -11.915 12.615 1.00 85.00 115 THR A N 1
ATOM 948 C CA . THR A 1 115 ? -10.648 -11.480 13.920 1.00 85.00 115 THR A CA 1
ATOM 949 C C . THR A 1 115 ? -10.572 -9.957 13.967 1.00 85.00 115 THR A C 1
ATOM 951 O O . THR A 1 115 ? -10.428 -9.296 12.938 1.00 85.00 115 THR A O 1
ATOM 954 N N . VAL A 1 116 ? -10.622 -9.375 15.168 1.00 83.81 116 VAL A N 1
ATOM 955 C CA . VAL A 1 116 ? -10.455 -7.923 15.311 1.00 83.81 116 VAL A CA 1
ATOM 956 C C . VAL A 1 116 ? -9.102 -7.482 14.746 1.00 83.81 116 VAL A C 1
ATOM 958 O O . VAL A 1 116 ? -9.057 -6.525 13.989 1.00 83.81 116 VAL A O 1
ATOM 961 N N . SER A 1 117 ? -8.017 -8.213 15.013 1.00 83.19 117 SER A N 1
ATOM 962 C CA . SER A 1 117 ? -6.686 -7.894 14.481 1.00 83.19 117 SER A CA 1
ATOM 963 C C . SER A 1 117 ? -6.629 -7.893 12.947 1.00 83.19 117 SER A C 1
ATOM 965 O O . SER A 1 117 ? -6.054 -6.973 12.367 1.00 83.19 117 SER A O 1
ATOM 967 N N . ASP A 1 118 ? -7.261 -8.870 12.285 1.00 85.88 118 ASP A N 1
ATOM 968 C CA . ASP A 1 118 ? -7.335 -8.910 10.816 1.00 85.88 118 ASP A CA 1
ATOM 969 C C . ASP A 1 118 ? -8.156 -7.737 10.262 1.00 85.88 118 ASP A C 1
ATOM 971 O O . ASP A 1 118 ? -7.789 -7.127 9.253 1.00 85.88 118 ASP A O 1
ATOM 975 N N . PHE A 1 119 ? -9.251 -7.391 10.945 1.00 90.19 119 PHE A N 1
ATOM 976 C CA . PHE A 1 119 ? -10.061 -6.227 10.605 1.00 90.19 119 PHE A CA 1
ATOM 977 C C . PHE A 1 119 ? -9.268 -4.922 10.732 1.00 90.19 119 PHE A C 1
ATOM 979 O O . PHE A 1 119 ? -9.308 -4.119 9.801 1.00 90.19 119 PHE A O 1
ATOM 986 N N . LEU A 1 120 ? -8.523 -4.725 11.827 1.00 88.50 120 LEU A N 1
ATOM 987 C CA . LEU A 1 120 ? -7.695 -3.533 12.053 1.00 88.50 120 LEU A CA 1
ATOM 988 C C . LEU A 1 120 ? -6.674 -3.349 10.928 1.00 88.50 120 LEU A C 1
ATOM 990 O O . LEU A 1 120 ? -6.617 -2.285 10.318 1.00 88.50 120 LEU A O 1
ATOM 994 N N . LEU A 1 121 ? -5.956 -4.417 10.566 1.00 87.81 121 LEU A N 1
ATOM 995 C CA . LEU A 1 121 ? -4.990 -4.381 9.467 1.00 87.81 121 LEU A CA 1
ATOM 996 C C . LEU A 1 121 ? -5.650 -3.980 8.138 1.00 87.81 121 LEU A C 1
ATOM 998 O O . LEU A 1 121 ? -5.096 -3.208 7.352 1.00 87.81 121 LEU A O 1
ATOM 1002 N N . ARG A 1 122 ? -6.854 -4.500 7.873 1.00 92.25 122 ARG A N 1
ATOM 1003 C CA . ARG A 1 122 ? -7.613 -4.170 6.663 1.00 92.25 122 ARG A CA 1
ATOM 1004 C C . ARG A 1 122 ? -8.160 -2.741 6.688 1.00 92.25 122 ARG A C 1
ATOM 1006 O O . ARG A 1 122 ? -8.237 -2.122 5.626 1.00 92.25 122 ARG A O 1
ATOM 1013 N N . PHE A 1 123 ? -8.536 -2.233 7.859 1.00 92.06 123 PHE A N 1
ATOM 1014 C CA . PHE A 1 123 ? -8.991 -0.859 8.057 1.00 92.06 123 PHE A CA 1
ATOM 1015 C C . PHE A 1 123 ? -7.857 0.138 7.807 1.00 92.06 123 PHE A C 1
ATOM 1017 O O . PHE A 1 123 ? -8.023 1.038 6.982 1.00 92.06 123 PHE A O 1
ATOM 1024 N N . ASP A 1 124 ? -6.680 -0.100 8.390 1.00 89.12 124 ASP A N 1
ATOM 1025 C CA . ASP A 1 124 ? -5.480 0.717 8.171 1.00 89.12 124 ASP A CA 1
ATOM 1026 C C . ASP A 1 124 ? -5.085 0.739 6.691 1.0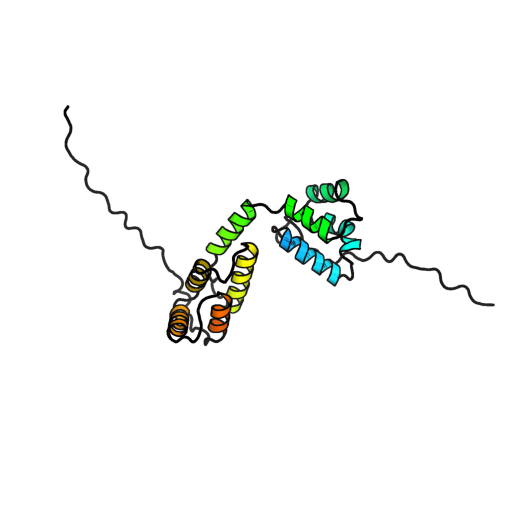0 89.12 124 ASP A C 1
ATOM 1028 O O . ASP A 1 124 ? -4.849 1.797 6.104 1.00 89.12 124 ASP A O 1
ATOM 1032 N N . GLN A 1 125 ? -5.093 -0.426 6.035 1.00 85.94 125 GLN A N 1
ATOM 1033 C CA . GLN A 1 125 ? -4.808 -0.505 4.604 1.00 85.94 125 GLN A CA 1
ATOM 1034 C C . GLN A 1 125 ? -5.817 0.298 3.768 1.00 85.94 125 GLN A C 1
ATOM 1036 O O . GLN A 1 125 ? -5.436 0.929 2.780 1.00 85.94 125 GLN A O 1
ATOM 1041 N N . ALA A 1 126 ? -7.099 0.287 4.141 1.00 87.88 126 ALA A N 1
ATOM 1042 C CA . ALA A 1 126 ? -8.127 1.056 3.450 1.00 87.88 126 ALA A CA 1
ATOM 1043 C C . ALA A 1 126 ? -7.952 2.569 3.658 1.00 87.88 126 ALA A C 1
ATOM 1045 O O . ALA A 1 126 ? -8.106 3.319 2.694 1.00 87.88 126 ALA A O 1
ATOM 1046 N N . MET A 1 127 ? -7.562 3.014 4.858 1.00 89.69 127 MET A N 1
ATOM 1047 C CA . MET A 1 127 ? -7.223 4.418 5.121 1.00 89.69 127 MET A CA 1
ATOM 1048 C C . MET A 1 127 ? -6.028 4.886 4.294 1.00 89.69 127 MET A C 1
ATOM 1050 O O . MET A 1 127 ? -6.101 5.939 3.660 1.00 89.69 127 MET A O 1
ATOM 1054 N N . ILE A 1 128 ? -4.957 4.085 4.249 1.00 83.69 128 ILE A N 1
ATOM 1055 C CA . ILE A 1 128 ? -3.758 4.377 3.451 1.00 83.69 128 ILE A CA 1
ATOM 1056 C C . ILE A 1 128 ? -4.135 4.533 1.975 1.00 83.69 128 ILE A C 1
ATOM 1058 O O . ILE A 1 128 ? -3.760 5.520 1.343 1.00 83.69 128 ILE A O 1
ATOM 1062 N N . ASN A 1 129 ? -4.928 3.602 1.438 1.00 81.69 129 ASN A N 1
ATOM 1063 C CA . ASN A 1 129 ? -5.365 3.638 0.041 1.00 81.69 129 ASN A CA 1
ATOM 1064 C C . ASN A 1 129 ? -6.260 4.849 -0.261 1.00 81.69 129 ASN A C 1
ATOM 1066 O O . ASN A 1 129 ? -6.183 5.418 -1.346 1.00 81.69 129 ASN A O 1
ATOM 1070 N N . ALA A 1 130 ? -7.111 5.244 0.688 1.00 84.94 130 ALA A N 1
ATOM 1071 C CA . ALA A 1 130 ? -7.989 6.402 0.558 1.00 84.94 130 ALA A CA 1
ATOM 1072 C C . ALA A 1 130 ? -7.292 7.738 0.883 1.00 84.94 130 ALA A C 1
ATOM 1074 O O . ALA A 1 130 ? -7.913 8.788 0.731 1.00 84.94 130 ALA A O 1
ATOM 1075 N N . LYS A 1 131 ? -6.018 7.712 1.310 1.00 84.75 131 LYS A N 1
ATOM 1076 C CA . LYS A 1 131 ? -5.245 8.883 1.763 1.00 84.75 131 LYS A CA 1
ATOM 1077 C C . LYS A 1 131 ? -5.948 9.629 2.919 1.00 84.75 131 LYS A C 1
ATOM 1079 O O . LYS A 1 131 ? -5.918 10.856 2.985 1.00 84.75 131 LYS A O 1
ATOM 1084 N N . ILE A 1 132 ? -6.587 8.882 3.826 1.00 87.56 132 ILE A N 1
ATOM 1085 C CA . ILE A 1 132 ? -7.364 9.397 4.967 1.00 87.56 132 ILE A CA 1
ATOM 1086 C C . ILE A 1 132 ? -6.534 9.338 6.259 1.00 87.56 132 ILE A C 1
ATOM 1088 O O . ILE A 1 132 ? -5.815 8.371 6.501 1.00 87.56 132 ILE A O 1
ATOM 1092 N N . SER A 1 133 ? -6.655 10.367 7.102 1.00 88.69 133 SER A N 1
ATOM 1093 C CA . SER A 1 133 ? -5.995 10.437 8.413 1.00 88.69 133 SER A CA 1
ATOM 1094 C C . SER A 1 133 ? -6.810 9.742 9.507 1.00 88.69 133 SER A C 1
ATOM 1096 O O . SER A 1 133 ? -8.004 10.004 9.645 1.00 88.69 133 SER A O 1
ATOM 1098 N N . GLY A 1 134 ? -6.149 8.929 10.336 1.00 86.25 134 GLY A N 1
ATOM 1099 C CA . GLY A 1 134 ? -6.751 8.259 11.500 1.00 86.25 134 GLY A CA 1
ATOM 1100 C C . GLY A 1 134 ? -7.099 9.193 12.657 1.00 86.25 134 GLY A C 1
ATOM 1101 O O . GLY A 1 134 ? -7.848 8.815 13.550 1.00 86.25 134 GLY A O 1
ATOM 1102 N N . ALA A 1 135 ? -6.592 10.429 12.626 1.00 88.06 135 ALA A N 1
ATOM 1103 C CA . ALA A 1 135 ? -6.889 11.468 13.612 1.00 88.06 135 ALA A CA 1
ATOM 1104 C C . ALA A 1 135 ? -8.108 12.337 13.239 1.00 88.06 135 ALA A C 1
ATOM 1106 O O . ALA A 1 135 ? -8.455 13.269 13.964 1.00 88.06 135 ALA A O 1
ATOM 1107 N N . ASP A 1 136 ? -8.745 12.087 12.090 1.00 88.81 136 ASP A N 1
ATOM 1108 C CA . ASP A 1 136 ? -9.968 12.792 11.713 1.00 88.81 136 ASP A CA 1
ATOM 1109 C C . ASP A 1 136 ? -11.144 12.302 12.574 1.00 88.81 136 ASP A C 1
ATOM 1111 O O . ASP A 1 136 ? -11.442 11.110 12.632 1.00 88.81 136 ASP A O 1
ATOM 1115 N N . CYS A 1 137 ? -11.849 13.225 13.229 1.00 88.44 137 CYS A N 1
ATOM 1116 C CA . CYS A 1 137 ? -12.963 12.901 14.122 1.00 88.44 137 CYS A CA 1
ATOM 1117 C C . CYS A 1 137 ? -14.079 12.096 13.425 1.00 88.44 137 CYS A C 1
ATOM 1119 O O . CYS A 1 137 ? -14.677 11.202 14.028 1.00 88.44 137 CYS A O 1
ATOM 1121 N N . SER A 1 138 ? -14.360 12.365 12.147 1.00 89.12 138 SER A N 1
ATOM 1122 C CA . SER A 1 138 ? -15.345 11.598 11.374 1.00 89.12 138 SER A CA 1
ATOM 1123 C C . SER A 1 138 ? -14.888 10.157 11.134 1.00 89.12 138 SER A C 1
ATOM 1125 O O . SER A 1 138 ? -15.698 9.234 11.216 1.00 89.12 138 SER A O 1
ATOM 1127 N N . VAL A 1 139 ? -13.586 9.956 10.931 1.00 91.81 139 VAL A N 1
ATOM 1128 C CA . VAL A 1 139 ? -12.953 8.649 10.719 1.00 91.81 139 VAL A CA 1
ATOM 1129 C C . VAL A 1 139 ? -12.894 7.855 12.013 1.00 91.81 139 VAL A C 1
ATOM 1131 O O . VAL A 1 139 ? -13.228 6.676 12.008 1.00 91.81 139 VAL A O 1
ATOM 1134 N N . VAL A 1 140 ? -12.552 8.503 13.126 1.00 92.00 140 VAL A N 1
ATOM 1135 C CA . VAL A 1 140 ? -12.575 7.900 14.464 1.00 92.00 140 VAL A CA 1
ATOM 1136 C C . VAL A 1 140 ? -13.983 7.420 14.816 1.00 92.00 140 VAL A C 1
ATOM 1138 O O . VAL A 1 140 ? -14.168 6.271 15.214 1.00 92.00 140 VAL A O 1
ATOM 1141 N N . ASN A 1 141 ? -14.999 8.260 14.602 1.00 91.00 141 ASN A N 1
ATOM 1142 C CA . ASN A 1 141 ? -16.390 7.866 14.824 1.00 91.00 141 ASN A CA 1
ATOM 1143 C C . ASN A 1 141 ? -16.813 6.730 13.885 1.00 91.00 141 ASN A C 1
ATOM 1145 O O . ASN A 1 141 ? -17.435 5.764 14.328 1.00 91.00 141 ASN A O 1
ATOM 1149 N N . PHE A 1 142 ? -16.440 6.804 12.605 1.00 92.62 142 PHE A N 1
ATOM 1150 C CA . PHE A 1 142 ? -16.719 5.741 11.644 1.00 92.62 142 PHE A CA 1
ATOM 1151 C C . PHE A 1 142 ? -16.058 4.413 12.046 1.00 92.62 142 PHE A C 1
ATOM 1153 O O . PHE A 1 142 ? -16.707 3.366 12.013 1.00 92.62 142 PHE A O 1
ATOM 1160 N N . PHE A 1 143 ? -14.806 4.451 12.496 1.00 92.50 143 PHE A N 1
ATOM 1161 C CA . PHE A 1 143 ? -14.082 3.290 12.994 1.00 92.50 143 PHE A CA 1
ATOM 1162 C C . PHE A 1 143 ? -14.812 2.629 14.164 1.00 92.50 143 PHE A C 1
ATOM 1164 O O . PHE A 1 143 ? -15.062 1.426 14.105 1.00 92.50 143 PHE A O 1
ATOM 1171 N N . ILE A 1 144 ? -15.239 3.413 15.165 1.00 90.31 144 ILE A N 1
ATOM 1172 C CA . ILE A 1 144 ? -16.029 2.897 16.291 1.00 90.31 144 ILE A CA 1
ATOM 1173 C C . ILE A 1 144 ? -17.286 2.204 15.766 1.00 90.31 144 ILE A C 1
ATOM 1175 O O . ILE A 1 144 ? -17.517 1.062 16.127 1.00 90.31 144 ILE A O 1
ATOM 1179 N N . THR A 1 145 ? -18.044 2.823 14.854 1.00 90.44 145 THR A N 1
ATOM 1180 C CA . THR A 1 145 ? -19.279 2.219 14.307 1.00 90.44 145 THR A CA 1
ATOM 1181 C C . THR A 1 145 ? -19.078 0.942 13.484 1.00 90.44 145 THR A C 1
ATOM 1183 O O . THR A 1 145 ? -20.049 0.237 13.212 1.00 90.44 145 THR A O 1
ATOM 1186 N N . CYS A 1 146 ? -17.850 0.647 13.050 1.00 89.75 146 CYS A N 1
ATOM 1187 C CA . CYS A 1 146 ? -17.529 -0.598 12.351 1.00 89.75 146 CYS A CA 1
ATOM 1188 C C . CYS A 1 146 ? -17.221 -1.761 13.302 1.00 89.75 146 CYS A C 1
ATOM 1190 O O . CYS A 1 146 ? -17.150 -2.905 12.842 1.00 89.75 146 CYS A O 1
ATOM 1192 N N . LEU A 1 147 ? -17.000 -1.476 14.587 1.00 87.88 147 LEU A N 1
ATOM 1193 C CA . LEU A 1 147 ? -16.701 -2.481 15.592 1.00 87.88 147 LEU A CA 1
ATOM 1194 C C . LEU A 1 147 ? -17.985 -3.160 16.098 1.00 87.88 147 LEU A C 1
ATOM 1196 O O . LEU A 1 147 ? -19.101 -2.721 15.820 1.00 87.88 147 LEU A O 1
ATOM 1200 N N . PRO A 1 148 ? -17.846 -4.277 16.821 1.00 83.62 148 PRO A N 1
ATOM 1201 C CA . PRO A 1 148 ? -18.978 -4.895 17.487 1.00 83.62 148 PRO A CA 1
ATOM 1202 C C . PRO A 1 148 ? -19.591 -4.028 18.600 1.00 83.62 148 PRO A C 1
ATOM 1204 O O . PRO A 1 148 ? -18.882 -3.354 19.351 1.00 83.62 148 PRO A O 1
ATOM 1207 N N . ASN A 1 149 ? -20.918 -4.099 18.762 1.00 82.25 149 ASN A N 1
ATOM 1208 C CA . ASN A 1 149 ? -21.671 -3.277 19.723 1.00 82.25 149 ASN A CA 1
ATOM 1209 C C . ASN A 1 149 ? -21.210 -3.430 21.182 1.00 82.25 149 ASN A C 1
ATOM 1211 O O . ASN A 1 149 ? -21.247 -2.476 21.957 1.00 82.25 149 ASN A O 1
ATOM 1215 N N . ASP A 1 150 ? -20.772 -4.621 21.571 1.00 77.25 150 ASP A N 1
ATOM 1216 C CA . ASP A 1 150 ? -20.244 -4.908 22.904 1.00 77.25 150 ASP A CA 1
ATOM 1217 C C . ASP A 1 150 ? -18.891 -4.222 23.160 1.00 77.25 150 ASP A C 1
ATOM 1219 O O . ASP A 1 150 ? -18.597 -3.829 24.291 1.00 77.25 150 ASP A O 1
ATOM 1223 N N . VAL A 1 151 ? -18.106 -3.986 22.105 1.00 85.88 151 VAL A N 1
ATOM 1224 C CA . VAL A 1 151 ? -16.853 -3.222 22.167 1.00 85.88 151 VAL A CA 1
ATOM 1225 C C . VAL A 1 151 ? -17.132 -1.720 22.281 1.00 85.88 151 VAL A C 1
ATOM 1227 O O . VAL A 1 151 ? -16.387 -1.013 22.964 1.00 85.88 151 VAL A O 1
ATOM 1230 N N . HIS A 1 152 ? -18.229 -1.219 21.697 1.00 89.06 152 HIS A N 1
ATOM 1231 C CA . HIS A 1 152 ? -18.584 0.207 21.766 1.00 89.06 152 HIS A CA 1
ATOM 1232 C C . HIS A 1 152 ? -18.686 0.699 23.209 1.00 89.06 152 HIS A C 1
ATOM 1234 O O . HIS A 1 152 ? -18.162 1.762 23.544 1.00 89.06 152 HIS A O 1
ATOM 1240 N N . TRP A 1 153 ? -19.340 -0.074 24.081 1.00 86.75 153 TRP A N 1
ATOM 1241 C CA . TRP A 1 153 ? -19.523 0.330 25.474 1.00 86.75 153 TRP A CA 1
ATOM 1242 C C . TRP A 1 153 ? -18.187 0.438 26.214 1.00 86.75 153 TRP A C 1
ATOM 1244 O O . TRP A 1 153 ? -17.965 1.412 26.934 1.00 86.75 153 TRP A O 1
ATOM 1254 N N . ALA A 1 154 ? -17.275 -0.515 25.992 1.00 89.38 154 ALA A N 1
ATOM 1255 C CA . ALA A 1 154 ? -15.937 -0.487 26.577 1.00 89.38 154 ALA A CA 1
ATOM 1256 C C . ALA A 1 154 ? -15.154 0.757 26.127 1.00 89.38 154 ALA A C 1
ATOM 1258 O O . ALA A 1 154 ? -14.590 1.460 26.965 1.00 89.38 154 ALA A O 1
ATOM 1259 N N . ILE A 1 155 ? -15.197 1.083 24.830 1.00 90.75 155 ILE A N 1
ATOM 1260 C CA . ILE A 1 155 ? -14.556 2.283 24.272 1.00 90.75 155 ILE A CA 1
ATOM 1261 C C . ILE A 1 155 ? -15.147 3.554 24.893 1.00 90.75 155 ILE A C 1
ATOM 1263 O O . ILE A 1 155 ? -14.411 4.384 25.424 1.00 90.75 155 ILE A O 1
ATOM 1267 N N . HIS A 1 156 ? -16.474 3.711 24.878 1.00 90.88 156 HIS A N 1
ATOM 1268 C CA . HIS A 1 156 ? -17.125 4.903 25.429 1.00 90.88 156 HIS A CA 1
ATOM 1269 C C . HIS A 1 156 ? -16.869 5.067 26.930 1.00 90.88 156 HIS A C 1
ATOM 1271 O O . HIS A 1 156 ? -16.655 6.188 27.397 1.00 90.88 156 HIS A O 1
ATOM 1277 N N . SER A 1 157 ? -16.863 3.966 27.685 1.00 89.94 157 SER A N 1
ATOM 1278 C CA . SER A 1 157 ? -16.504 3.990 29.100 1.00 89.94 157 SER A CA 1
ATOM 1279 C C . SER A 1 157 ? -15.058 4.446 29.287 1.00 89.94 157 SER A C 1
ATOM 1281 O O . SER A 1 157 ? -14.828 5.344 30.091 1.00 89.94 157 SER A O 1
ATOM 1283 N N . ALA A 1 158 ? -14.109 3.891 28.526 1.00 91.06 158 ALA A N 1
ATOM 1284 C CA . ALA A 1 158 ? -12.689 4.235 28.606 1.00 91.06 158 ALA A CA 1
ATOM 1285 C C . ALA A 1 158 ? -12.410 5.708 28.268 1.00 91.06 158 ALA A C 1
ATOM 1287 O O . ALA A 1 158 ? -11.601 6.346 28.939 1.00 91.06 158 ALA A O 1
ATOM 1288 N N . ILE A 1 159 ? -13.117 6.270 27.282 1.00 92.06 159 ILE A N 1
ATOM 1289 C CA . ILE A 1 159 ? -13.045 7.702 26.956 1.00 92.06 159 ILE A CA 1
ATOM 1290 C C . ILE A 1 159 ? -13.577 8.537 28.127 1.00 92.06 159 ILE A C 1
ATOM 1292 O O . ILE A 1 159 ? -12.935 9.484 28.576 1.00 92.06 159 ILE A O 1
ATOM 1296 N N . LYS A 1 160 ? -14.741 8.169 28.677 1.00 91.50 160 LYS A N 1
ATOM 1297 C CA . LYS A 1 160 ? -15.373 8.910 29.778 1.00 91.50 160 LYS A CA 1
ATOM 1298 C C . LYS A 1 160 ? -14.548 8.878 31.067 1.00 91.50 160 LYS A C 1
ATOM 1300 O O . LYS A 1 160 ? -14.555 9.854 31.812 1.00 91.50 160 LYS A O 1
ATOM 1305 N N . THR A 1 161 ? -13.862 7.771 31.343 1.00 91.75 161 THR A N 1
ATOM 1306 C CA . THR A 1 161 ? -12.974 7.628 32.507 1.00 91.75 161 THR A CA 1
ATOM 1307 C C . THR A 1 161 ? -11.583 8.215 32.278 1.00 91.75 161 THR A C 1
ATOM 1309 O O . THR A 1 161 ? -10.783 8.221 33.210 1.00 91.75 161 THR A O 1
ATOM 1312 N N . GLY A 1 162 ? -11.282 8.708 31.071 1.00 89.75 162 GLY A N 1
ATOM 1313 C CA . GLY A 1 162 ? -9.973 9.260 30.715 1.00 89.75 162 GLY A CA 1
ATOM 1314 C C . GLY A 1 162 ? -8.873 8.207 30.564 1.00 89.75 162 GLY A C 1
ATOM 1315 O O . GLY A 1 162 ? -7.695 8.537 30.654 1.00 89.75 162 GLY A O 1
ATOM 1316 N N . THR A 1 163 ? -9.238 6.938 30.364 1.00 91.00 163 THR A N 1
ATOM 1317 C CA . THR A 1 163 ? -8.291 5.843 30.100 1.00 91.00 163 THR A CA 1
ATOM 1318 C C . THR A 1 163 ? -7.654 5.975 28.717 1.00 91.00 163 THR A C 1
ATOM 1320 O O . THR A 1 163 ? -6.486 5.640 28.553 1.00 91.00 163 THR A O 1
ATOM 1323 N N . ILE A 1 164 ? -8.416 6.481 27.746 1.00 92.31 164 ILE A N 1
ATOM 1324 C CA . ILE A 1 164 ? -7.955 6.862 26.407 1.00 92.31 164 ILE A CA 1
ATOM 1325 C C . ILE A 1 164 ? -8.540 8.230 26.046 1.00 92.31 164 ILE A C 1
ATOM 1327 O O . ILE A 1 164 ? -9.610 8.590 26.545 1.00 92.31 164 ILE A O 1
ATOM 1331 N N . ALA A 1 165 ? -7.869 8.988 25.180 1.00 89.19 165 ALA A N 1
ATOM 1332 C CA . ALA A 1 165 ? -8.381 10.260 24.673 1.00 89.19 165 ALA A CA 1
ATOM 1333 C C . ALA A 1 165 ? -9.482 10.060 23.617 1.00 89.19 165 ALA A C 1
ATOM 1335 O O . ALA A 1 165 ? -10.396 10.879 23.518 1.00 89.19 165 ALA A O 1
ATOM 1336 N N . GLY A 1 166 ? -9.408 8.972 22.843 1.00 88.00 166 GLY A N 1
ATOM 1337 C CA . GLY A 1 166 ? -10.350 8.662 21.769 1.00 88.00 166 GLY A CA 1
ATOM 1338 C C . GLY A 1 166 ? -10.194 9.592 20.567 1.00 88.00 166 GLY A C 1
ATOM 1339 O O . GLY A 1 166 ? -11.180 9.917 19.913 1.00 88.00 166 GLY A O 1
ATOM 1340 N N . ASN A 1 167 ? -8.975 10.072 20.309 1.00 90.44 167 ASN A N 1
ATOM 1341 C CA . ASN A 1 167 ? -8.697 11.071 19.270 1.00 90.44 167 ASN A CA 1
ATOM 1342 C C . ASN A 1 167 ? -8.133 10.479 17.970 1.00 90.44 167 ASN A C 1
ATOM 1344 O O . ASN A 1 167 ? -7.957 11.208 16.997 1.00 90.44 167 ASN A O 1
ATOM 1348 N N . SER A 1 168 ? -7.821 9.185 17.965 1.00 93.25 168 SER A N 1
ATOM 1349 C CA . SER A 1 168 ? -7.207 8.502 16.834 1.00 93.25 168 SER A CA 1
ATOM 1350 C C . SER A 1 168 ? -7.665 7.052 16.752 1.00 93.25 168 SER A C 1
ATOM 1352 O O . SER A 1 168 ? -7.954 6.411 17.768 1.00 93.25 168 SER A O 1
ATOM 1354 N N . THR A 1 169 ? -7.734 6.523 15.533 1.00 91.81 169 THR A N 1
ATOM 1355 C CA . THR A 1 169 ? -8.057 5.112 15.294 1.00 91.81 169 THR A CA 1
ATOM 1356 C C . THR A 1 169 ? -7.004 4.187 15.895 1.00 91.81 169 THR A C 1
ATOM 1358 O O . THR A 1 169 ? -7.352 3.132 16.418 1.00 91.81 169 THR A O 1
ATOM 1361 N N . GLU A 1 170 ? -5.737 4.604 15.911 1.00 91.06 170 GLU A N 1
ATOM 1362 C CA . GLU A 1 170 ? -4.612 3.849 16.461 1.00 91.06 170 GLU A CA 1
ATOM 1363 C C . GLU A 1 170 ? -4.717 3.669 17.983 1.00 91.06 170 GLU A C 1
ATOM 1365 O O . GLU A 1 170 ? -4.519 2.565 18.493 1.00 91.06 170 GLU A O 1
ATOM 1370 N N . GLU A 1 171 ? -5.066 4.729 18.721 1.00 92.25 171 GLU A N 1
ATOM 1371 C CA . GLU A 1 171 ? -5.251 4.660 20.177 1.00 92.25 171 GLU A CA 1
ATOM 1372 C C . GLU A 1 171 ? -6.404 3.716 20.542 1.00 92.25 171 GLU A C 1
ATOM 1374 O O . GLU A 1 171 ? -6.272 2.857 21.420 1.00 92.25 171 GLU A O 1
ATOM 1379 N N . ILE A 1 172 ? -7.528 3.830 19.828 1.00 91.50 172 ILE A N 1
ATOM 1380 C CA . ILE A 1 172 ? -8.691 2.969 20.053 1.00 91.50 172 ILE A CA 1
ATOM 1381 C C . ILE A 1 172 ? -8.357 1.520 19.678 1.00 91.50 172 ILE A C 1
ATOM 1383 O O . ILE A 1 172 ? -8.679 0.609 20.437 1.00 91.50 172 ILE A O 1
ATOM 1387 N N . ALA A 1 173 ? -7.665 1.281 18.562 1.00 90.94 173 ALA A N 1
ATOM 1388 C CA . ALA A 1 173 ? -7.232 -0.052 18.147 1.00 90.94 173 ALA A CA 1
ATOM 1389 C C . ALA A 1 173 ? -6.313 -0.721 19.186 1.00 90.94 173 ALA A C 1
ATOM 1391 O O . ALA A 1 173 ? -6.481 -1.906 19.500 1.00 90.94 173 ALA A O 1
ATOM 1392 N N . ALA A 1 174 ? -5.379 0.039 19.767 1.00 90.31 174 ALA A N 1
ATOM 1393 C CA . ALA A 1 174 ? -4.493 -0.440 20.825 1.00 90.31 174 ALA A CA 1
ATOM 1394 C C . ALA A 1 174 ? -5.262 -0.818 22.099 1.00 90.31 174 ALA A C 1
ATOM 1396 O O . ALA A 1 174 ? -4.937 -1.823 22.735 1.00 90.31 174 ALA A O 1
ATOM 1397 N N . TYR A 1 175 ? -6.294 -0.050 22.457 1.00 91.50 175 TYR A N 1
ATOM 1398 C CA . TYR A 1 175 ? -7.177 -0.367 23.579 1.00 91.50 175 TYR A CA 1
ATOM 1399 C C . TYR A 1 175 ? -8.019 -1.619 23.309 1.00 91.50 175 TYR A C 1
ATOM 1401 O O . TYR A 1 175 ? -8.045 -2.540 24.123 1.00 91.50 175 TYR A O 1
ATOM 1409 N N . VAL A 1 176 ? -8.660 -1.697 22.140 1.00 89.25 176 VAL A N 1
ATOM 1410 C CA . VAL A 1 176 ? -9.510 -2.834 21.758 1.00 89.25 176 VAL A CA 1
ATOM 1411 C C . VAL A 1 176 ? -8.715 -4.140 21.731 1.00 89.25 176 VAL A C 1
ATOM 1413 O O . VAL A 1 176 ? -9.223 -5.174 22.156 1.00 89.25 176 VAL A O 1
ATOM 1416 N N . SER A 1 177 ? -7.449 -4.096 21.314 1.00 87.06 177 SER A N 1
ATOM 1417 C CA . SER A 1 177 ? -6.562 -5.268 21.299 1.00 87.06 177 SER A CA 1
ATOM 1418 C C . SER A 1 177 ? -6.236 -5.822 22.696 1.00 87.06 177 SER A C 1
ATOM 1420 O O . SER A 1 177 ? -5.772 -6.954 22.807 1.00 87.06 177 SER A O 1
ATOM 1422 N N . GLN A 1 178 ? -6.469 -5.045 23.759 1.00 86.88 178 GLN A N 1
ATOM 1423 C CA . GLN A 1 178 ? -6.271 -5.460 25.155 1.00 86.88 178 GLN A CA 1
ATOM 1424 C C . GLN A 1 178 ? -7.551 -6.006 25.798 1.00 86.88 178 GLN A C 1
ATOM 1426 O O . GLN A 1 178 ? -7.503 -6.540 26.909 1.00 86.88 178 GLN A O 1
ATOM 1431 N N . LEU A 1 179 ? -8.701 -5.862 25.135 1.00 84.69 179 LEU A N 1
ATOM 1432 C CA . LEU A 1 179 ? -9.965 -6.356 25.660 1.00 84.69 179 LEU A CA 1
ATOM 1433 C C . LEU A 1 179 ? -10.003 -7.890 25.620 1.00 84.69 179 LEU A C 1
ATOM 1435 O O . LEU A 1 179 ? -9.454 -8.510 24.705 1.00 84.69 179 LEU A O 1
ATOM 1439 N N . PRO A 1 180 ? -10.671 -8.530 26.595 1.00 76.31 180 PRO A N 1
ATOM 1440 C CA . PRO A 1 180 ? -10.903 -9.963 26.529 1.00 76.31 180 PRO A CA 1
ATOM 1441 C C . PRO A 1 180 ? -11.690 -10.301 25.252 1.00 76.31 180 PRO A C 1
ATOM 1443 O O . PRO A 1 180 ? -12.570 -9.530 24.860 1.00 76.31 180 PRO A O 1
ATOM 1446 N N . PRO A 1 181 ? -11.410 -11.448 24.605 1.00 65.50 181 PRO A N 1
ATOM 1447 C CA . PRO A 1 181 ? -12.104 -11.839 23.388 1.00 65.50 181 PRO A CA 1
ATOM 1448 C C . PRO A 1 181 ? -13.610 -11.877 23.646 1.00 65.50 181 PRO A C 1
ATOM 1450 O O . PRO A 1 181 ? -14.087 -12.577 24.545 1.00 65.50 181 PRO A O 1
ATOM 1453 N N . SER A 1 182 ? -14.345 -11.095 22.858 1.00 61.44 182 SER A N 1
ATOM 1454 C CA . SER A 1 182 ? -15.799 -11.054 22.920 1.00 61.44 182 SER A CA 1
ATOM 1455 C C . SER A 1 182 ? -16.373 -12.455 22.713 1.00 61.44 182 SER A C 1
ATOM 1457 O O . SER A 1 182 ? -15.982 -13.181 21.794 1.00 61.44 182 SER A O 1
ATOM 1459 N N . ARG A 1 183 ? -17.323 -12.848 23.568 1.00 51.00 183 ARG A N 1
ATOM 1460 C CA . ARG A 1 183 ? -18.117 -14.074 23.404 1.00 51.00 183 ARG A CA 1
ATOM 1461 C C . ARG A 1 183 ? -19.152 -13.839 22.299 1.00 51.00 183 ARG A C 1
ATOM 1463 O O . ARG A 1 183 ? -20.329 -13.664 22.588 1.00 51.00 183 ARG A O 1
ATOM 1470 N N . HIS A 1 184 ? -18.714 -13.742 21.051 1.00 52.22 184 HIS A N 1
ATOM 1471 C CA . HIS A 1 184 ? -19.578 -13.270 19.973 1.00 52.22 184 HIS A CA 1
ATOM 1472 C C . HIS A 1 184 ? -20.584 -14.328 19.494 1.00 52.22 184 HIS A C 1
ATOM 1474 O O . HIS A 1 184 ? -20.199 -15.445 19.142 1.00 52.22 184 HIS A O 1
ATOM 1480 N N . ASN A 1 185 ? -21.867 -13.945 19.435 1.00 43.66 185 ASN A N 1
ATOM 1481 C CA . ASN A 1 185 ? -22.904 -14.621 18.660 1.00 43.66 185 ASN A CA 1
ATOM 1482 C C . ASN A 1 185 ? -23.012 -13.888 17.304 1.00 43.66 185 ASN A C 1
ATOM 1484 O O . ASN A 1 185 ? -23.293 -12.692 17.291 1.00 43.66 185 ASN A O 1
ATOM 1488 N N . PRO A 1 186 ? -22.753 -14.540 16.158 1.00 45.66 186 PRO A N 1
ATOM 1489 C CA . PRO A 1 186 ? -22.608 -13.879 14.852 1.00 45.66 186 PRO A CA 1
ATOM 1490 C C . PRO A 1 186 ? -23.867 -13.188 14.283 1.00 45.66 186 PRO A C 1
ATOM 1492 O O . PRO A 1 186 ? -23.803 -12.654 13.177 1.00 45.66 186 PRO A O 1
ATOM 1495 N N . GLU A 1 187 ? -24.987 -13.192 15.004 1.00 45.47 187 GLU A N 1
ATOM 1496 C CA . GLU A 1 187 ? -26.275 -12.608 14.595 1.00 45.47 187 GLU A CA 1
ATOM 1497 C C . GLU A 1 187 ? -26.405 -11.109 14.946 1.00 45.47 187 GLU A C 1
ATOM 1499 O O . GLU A 1 187 ? -27.214 -10.409 14.342 1.00 45.47 187 GLU A O 1
ATOM 1504 N N . ASP A 1 188 ? -25.580 -10.576 15.857 1.00 48.75 188 ASP A N 1
ATOM 1505 C CA . ASP A 1 188 ? -25.750 -9.211 16.395 1.00 48.75 188 ASP A CA 1
ATOM 1506 C C . ASP A 1 188 ? -25.177 -8.089 15.494 1.00 48.75 188 ASP A C 1
ATOM 1508 O O . ASP A 1 188 ? -25.258 -6.905 15.829 1.00 48.75 188 ASP A O 1
ATOM 1512 N N . ILE A 1 189 ? -24.633 -8.433 14.316 1.00 45.94 189 ILE A N 1
ATOM 1513 C CA . ILE A 1 189 ? -24.024 -7.493 13.347 1.00 45.94 189 ILE A CA 1
ATOM 1514 C C . ILE A 1 189 ? -25.029 -7.058 12.260 1.00 45.94 189 ILE A C 1
ATOM 1516 O O . ILE A 1 189 ? -24.671 -6.847 11.101 1.00 45.94 189 ILE A O 1
ATOM 1520 N N . TYR A 1 190 ? -26.309 -6.916 12.607 1.00 36.41 190 TYR A N 1
ATOM 1521 C CA . TYR A 1 190 ? -27.313 -6.325 11.720 1.00 36.41 190 TYR A CA 1
ATOM 1522 C C . TYR A 1 190 ? -27.901 -5.055 12.334 1.00 36.41 190 TYR A C 1
ATOM 1524 O O . TYR A 1 190 ? -28.961 -5.066 12.953 1.00 36.41 190 TYR A O 1
ATOM 1532 N N . TYR A 1 191 ? -27.269 -3.913 12.053 1.00 41.16 191 TYR A N 1
ATOM 1533 C CA . TYR A 1 191 ? -28.052 -2.692 11.883 1.00 41.16 191 TYR A CA 1
ATOM 1534 C C . TYR A 1 191 ? -28.756 -2.801 10.528 1.00 41.16 191 TYR A C 1
ATOM 1536 O O . TYR A 1 191 ? -28.202 -2.460 9.482 1.00 41.16 191 TYR A O 1
ATOM 1544 N N . ALA A 1 192 ? -29.984 -3.326 10.535 1.00 32.81 192 ALA A N 1
ATOM 1545 C CA . ALA A 1 192 ? -30.900 -3.058 9.439 1.00 32.81 192 ALA A CA 1
ATOM 1546 C C . ALA A 1 192 ? -31.054 -1.527 9.344 1.00 32.81 192 ALA A C 1
ATOM 1548 O O . ALA A 1 192 ? -31.268 -0.886 10.380 1.00 32.81 192 ALA A O 1
ATOM 1549 N N . PRO A 1 193 ? -30.923 -0.912 8.154 1.00 30.25 193 PRO A N 1
ATOM 1550 C CA . PRO A 1 193 ? -31.204 0.509 8.019 1.00 30.25 193 PRO A CA 1
ATOM 1551 C C . PRO A 1 193 ? -32.624 0.779 8.536 1.00 30.25 193 PRO A C 1
ATOM 1553 O O . PRO A 1 193 ? -33.506 -0.069 8.341 1.00 30.25 193 PRO A O 1
ATOM 1556 N N . PRO A 1 194 ? -32.866 1.919 9.210 1.00 31.14 194 PRO A N 1
ATOM 1557 C CA . PRO A 1 194 ? -34.202 2.259 9.670 1.00 31.14 194 PRO A CA 1
ATOM 1558 C C . PRO A 1 194 ? -35.138 2.188 8.467 1.00 31.14 194 PRO A C 1
ATOM 1560 O O . PRO A 1 194 ? -34.879 2.803 7.429 1.00 31.14 194 PRO A O 1
ATOM 1563 N N . LYS A 1 195 ? -36.200 1.385 8.585 1.00 34.47 195 LYS A N 1
ATOM 1564 C CA . LYS A 1 195 ? -37.283 1.407 7.608 1.00 34.47 195 LYS A CA 1
ATOM 1565 C C . LYS A 1 195 ? -37.783 2.843 7.591 1.00 34.47 195 LYS A C 1
ATOM 1567 O O . LYS A 1 195 ? -38.331 3.319 8.579 1.00 34.47 195 LYS A O 1
ATOM 1572 N N . VAL A 1 196 ? -37.528 3.543 6.492 1.00 36.97 196 VAL A N 1
ATOM 1573 C CA . VAL A 1 196 ? -38.228 4.784 6.202 1.00 36.97 196 VAL A CA 1
ATOM 1574 C C . VAL A 1 196 ? -39.674 4.355 6.027 1.00 36.97 196 VAL A C 1
ATOM 1576 O O . VAL A 1 196 ? -40.036 3.792 4.992 1.00 36.97 196 VAL A O 1
ATOM 1579 N N . ASP A 1 197 ? -40.473 4.527 7.076 1.00 40.47 197 ASP A N 1
ATOM 1580 C CA . ASP A 1 197 ? -41.915 4.454 6.959 1.00 40.47 197 ASP A CA 1
ATOM 1581 C C . ASP A 1 197 ? -42.295 5.532 5.951 1.00 40.47 197 ASP A C 1
ATOM 1583 O O . ASP A 1 197 ? -42.311 6.726 6.252 1.00 40.47 197 ASP A O 1
ATOM 1587 N N . MET A 1 198 ? -42.533 5.110 4.709 1.00 39.72 198 MET A N 1
ATOM 1588 C CA . MET A 1 198 ? -43.227 5.938 3.745 1.00 39.72 198 MET A CA 1
ATOM 1589 C C . MET A 1 198 ? -44.610 6.178 4.332 1.00 39.72 198 MET A C 1
ATOM 1591 O O . MET A 1 198 ? -45.514 5.347 4.204 1.00 39.72 198 MET A O 1
ATOM 1595 N N . ALA A 1 199 ? -44.745 7.305 5.028 1.00 44.22 199 ALA A N 1
ATOM 1596 C CA . ALA A 1 199 ? -46.022 7.886 5.357 1.00 44.22 199 ALA A CA 1
ATOM 1597 C C . ALA A 1 199 ? -46.825 7.910 4.056 1.00 44.22 199 ALA A C 1
ATOM 1599 O O . ALA A 1 199 ? -46.478 8.600 3.097 1.00 44.22 199 ALA A O 1
ATOM 1600 N N . LYS A 1 200 ? -47.856 7.062 3.994 1.00 42.41 200 LYS A N 1
ATOM 1601 C CA . LYS A 1 200 ? -48.855 7.111 2.938 1.00 42.41 200 LYS A CA 1
ATOM 1602 C C . LYS A 1 200 ? -49.518 8.469 3.059 1.00 42.41 200 LYS A C 1
ATOM 1604 O O . LYS A 1 200 ? -50.356 8.661 3.937 1.00 42.41 200 LYS A O 1
ATOM 1609 N N . ASP A 1 201 ? -49.116 9.379 2.188 1.00 42.62 201 ASP A N 1
ATOM 1610 C CA . ASP A 1 201 ? -49.785 10.647 1.985 1.00 42.62 201 ASP A CA 1
ATOM 1611 C C . ASP A 1 201 ? -51.191 10.344 1.449 1.00 42.62 201 ASP A C 1
ATOM 1613 O O . ASP A 1 201 ? -51.412 10.054 0.272 1.00 42.62 201 ASP A O 1
ATOM 1617 N N . LYS A 1 202 ? -52.142 10.247 2.377 1.00 49.75 202 LYS A N 1
ATOM 1618 C CA . LYS A 1 202 ? -53.569 10.213 2.093 1.00 49.75 202 LYS A CA 1
ATOM 1619 C C . LYS A 1 202 ? -54.075 11.632 2.270 1.00 49.75 202 LYS A C 1
ATOM 1621 O O . LYS A 1 202 ? -54.546 11.968 3.347 1.00 49.75 202 LYS A O 1
ATOM 1626 N N . ASN A 1 203 ? -53.985 12.424 1.211 1.00 42.19 203 ASN A N 1
ATOM 1627 C CA . ASN A 1 203 ? -54.913 13.519 0.952 1.00 42.19 203 ASN A CA 1
ATOM 1628 C C . ASN A 1 203 ? -54.898 13.858 -0.541 1.00 42.19 203 ASN A C 1
ATOM 1630 O O . ASN A 1 203 ? -54.437 14.903 -0.983 1.00 42.19 203 ASN A O 1
ATOM 1634 N N . ALA A 1 204 ? -55.452 12.938 -1.327 1.00 40.94 204 ALA A N 1
ATOM 1635 C CA . ALA A 1 204 ? -56.264 13.355 -2.454 1.00 40.94 204 ALA A CA 1
ATOM 1636 C C . ALA A 1 204 ? -57.656 13.651 -1.884 1.00 40.94 204 ALA A C 1
ATOM 1638 O O . ALA A 1 204 ? -58.246 12.752 -1.286 1.00 40.94 204 ALA A O 1
ATOM 1639 N N . ASP A 1 205 ? -58.138 14.889 -2.003 1.00 45.12 205 ASP A N 1
ATOM 1640 C CA . ASP A 1 205 ? -59.316 15.225 -2.818 1.00 45.12 205 ASP A CA 1
ATOM 1641 C C . ASP A 1 205 ? -59.847 16.646 -2.495 1.00 45.12 205 ASP A C 1
ATOM 1643 O O . ASP A 1 205 ? -60.002 17.006 -1.329 1.00 45.12 205 ASP A O 1
ATOM 1647 N N . LYS A 1 206 ? -60.227 17.363 -3.567 1.00 42.16 206 LYS A N 1
ATOM 1648 C CA . LYS A 1 206 ? -61.078 18.580 -3.663 1.00 42.16 206 LYS A CA 1
ATOM 1649 C C . LYS A 1 206 ? -60.439 19.908 -3.213 1.00 42.16 206 LYS A C 1
ATOM 1651 O O . LYS A 1 206 ? -59.905 20.014 -2.124 1.00 42.16 206 LYS A O 1
ATOM 1656 N N . ASP A 1 207 ? -60.437 20.988 -3.995 1.00 43.16 207 ASP A N 1
ATOM 1657 C CA . ASP A 1 207 ? -61.501 21.503 -4.870 1.00 43.16 207 ASP A CA 1
ATOM 1658 C C . ASP A 1 207 ? -60.920 22.487 -5.926 1.00 43.16 207 ASP A C 1
ATOM 1660 O O . ASP A 1 207 ? -59.877 23.097 -5.664 1.00 43.16 207 ASP A O 1
ATOM 1664 N N . PRO A 1 208 ? -61.537 22.680 -7.113 1.00 59.16 208 PRO A N 1
ATOM 1665 C CA . PRO A 1 208 ? -60.975 23.496 -8.188 1.00 59.16 208 PRO A CA 1
ATOM 1666 C C . PRO A 1 208 ? -61.610 24.902 -8.341 1.00 59.16 208 PRO A C 1
ATOM 1668 O O . PRO A 1 208 ? -62.823 25.025 -8.480 1.00 59.16 208 PRO A O 1
ATOM 1671 N N . ARG A 1 209 ? -60.731 25.910 -8.543 1.00 38.09 209 ARG A N 1
ATOM 1672 C CA . ARG A 1 209 ? -60.929 27.260 -9.166 1.00 38.09 209 ARG A CA 1
ATOM 1673 C C . ARG A 1 209 ? -61.790 28.291 -8.396 1.00 38.09 209 ARG A C 1
ATOM 1675 O O . ARG A 1 209 ? -62.444 27.909 -7.435 1.00 38.09 209 ARG A O 1
ATOM 1682 N N . PRO A 1 210 ? -61.939 29.558 -8.869 1.00 55.12 210 PRO A N 1
ATOM 1683 C CA . PRO A 1 210 ? -61.155 30.409 -9.805 1.00 55.12 210 PRO A CA 1
ATOM 1684 C C . PRO A 1 210 ? -60.664 31.708 -9.095 1.00 55.12 210 PRO A C 1
ATOM 1686 O O . PRO A 1 210 ? -61.131 32.023 -8.007 1.00 55.12 210 PRO A O 1
ATOM 1689 N N . TYR A 1 211 ? -59.679 32.474 -9.566 1.00 44.91 211 TYR A N 1
ATOM 1690 C CA . TYR A 1 211 ? -59.611 33.330 -10.760 1.00 44.91 211 TYR A CA 1
ATOM 1691 C C . TYR A 1 211 ? -58.146 33.691 -11.027 1.00 44.91 211 TYR A C 1
ATOM 1693 O O . TYR A 1 211 ? -57.407 33.862 -10.031 1.00 44.91 211 TYR A O 1
#

Organism: NCBI:txid417184

pLDDT: mean 79.41, std 18.91, range [30.25, 95.94]

Sequence (211 aa):
MSGQSQYRETNRRVPVPPNLPRFCEGQDCVKDPTEFFTRFRRALIAGDADPDIYWARFLPICVPSVIATWIETRCDSSWSFTKIRKIFIDRFDNELSTADAIRSFYAIRIKHRETVSDFLLRFDQAMINAKISGADCSVVNFFITCLPNDVHWAIHSAIKTGTIAGNSTEEIAAYVSQLPPSRHNPEDIYYAPPKVDMAKDKNADKDPRPY

Foldseek 3Di:
DDDDDDDPPDPPDQDQQPDQAADPDDDRHDPQLLVNLVSRCVSCVVSVHDLQQCCLVHVLVRYPVVVSVCSVPPPDSNDGSVVVSVVRNVVRVDVVQLVVLVVVLLVQAADVPHDLVNSLVVNVVSCVSNVHFQQDPVNLVSLLVRDAPVLNVVLVVCCVVVVFVSRGPVRSSVVSVPDDPDPDDRPRPDPPPPPPPPPPPPDDDDDDDDD